Protein AF-A0A942C0X3-F1 (afdb_monomer)

pLDDT: mean 91.34, std 12.41, range [47.94, 98.62]

Solvent-accessible surface area (backbone atoms only — not comparable to full-atom values): 15913 Å² total; per-residue (Å²): 145,88,84,84,69,72,68,61,58,56,53,59,61,59,63,64,66,72,75,70,76,66,80,73,79,75,84,56,65,71,30,54,51,39,39,49,55,58,37,56,48,40,55,76,47,61,66,60,79,81,50,46,71,69,53,50,46,62,73,72,46,88,85,50,56,69,50,78,42,52,54,44,96,59,28,34,38,38,36,43,34,37,82,51,51,65,34,36,41,37,39,38,34,35,30,44,79,81,38,67,21,30,41,40,41,35,40,39,33,44,79,80,55,24,82,80,45,45,70,61,50,54,52,38,34,53,77,22,63,45,74,80,63,50,75,55,95,34,35,45,36,32,74,50,77,37,66,70,46,48,52,53,49,53,50,53,42,22,74,74,51,37,72,72,71,94,75,89,75,54,78,95,48,39,69,37,51,49,51,26,31,31,69,87,48,86,34,48,46,35,59,47,24,34,45,90,88,42,44,67,34,67,46,48,56,25,51,48,53,40,56,77,69,66,38,59,71,57,40,54,31,22,48,34,35,60,7,54,38,23,21,51,54,28,43,49,55,52,53,54,41,41,76,74,70,44,85,72,56,68,70,56,54,51,37,47,53,52,55,47,68,44,95,25,58,38,47,31,32,60,39,74,49,73,46,78,41,47,43,38,57,51,70,74,50,52,93,72,69

Structure (mmCIF, N/CA/C/O backbone):
data_AF-A0A942C0X3-F1
#
_entry.id   AF-A0A942C0X3-F1
#
loop_
_atom_site.group_PDB
_atom_site.id
_atom_site.type_symbol
_atom_site.label_atom_id
_atom_site.label_alt_id
_atom_site.label_comp_id
_atom_site.label_asym_id
_atom_site.label_entity_id
_atom_site.label_seq_id
_atom_site.pdbx_PDB_ins_code
_atom_site.Cartn_x
_atom_site.Cartn_y
_atom_site.Cartn_z
_atom_site.occupancy
_atom_site.B_iso_or_equiv
_atom_site.auth_seq_id
_atom_site.auth_comp_id
_atom_site.auth_asym_id
_atom_site.auth_atom_id
_atom_site.pdbx_PDB_model_num
ATOM 1 N N . MET A 1 1 ? 12.835 65.109 -21.945 1.00 48.81 1 MET A N 1
ATOM 2 C CA . MET A 1 1 ? 13.490 64.318 -20.876 1.00 48.81 1 MET A CA 1
ATOM 3 C C . MET A 1 1 ? 12.581 63.148 -20.451 1.00 48.81 1 MET A C 1
ATOM 5 O O . MET A 1 1 ? 11.976 63.204 -19.395 1.00 48.81 1 MET A O 1
ATOM 9 N N . LYS A 1 2 ? 12.393 62.127 -21.307 1.00 50.41 2 LYS A N 1
ATOM 10 C CA . LYS A 1 2 ? 11.588 60.903 -21.039 1.00 50.41 2 LYS A CA 1
ATOM 11 C C . LYS A 1 2 ? 12.012 59.747 -21.975 1.00 50.41 2 LYS A C 1
ATOM 13 O O . LYS A 1 2 ? 11.193 59.171 -22.674 1.00 50.41 2 LYS A O 1
ATOM 18 N N . LEU A 1 3 ? 13.308 59.446 -22.036 1.00 48.19 3 LEU A N 1
ATOM 19 C CA . LEU A 1 3 ? 13.878 58.352 -22.841 1.00 48.19 3 LEU A CA 1
ATOM 20 C C . LEU A 1 3 ? 15.076 57.776 -22.070 1.00 48.19 3 LEU A C 1
ATOM 22 O O . LEU A 1 3 ? 16.196 58.168 -22.350 1.00 48.19 3 LEU A O 1
ATOM 26 N N . SER A 1 4 ? 14.845 56.951 -21.037 1.00 54.75 4 SER A N 1
ATOM 27 C CA . SER A 1 4 ? 15.949 56.245 -20.336 1.00 54.75 4 SER A CA 1
ATOM 28 C C . SER A 1 4 ? 15.562 55.021 -19.483 1.00 54.75 4 SER A C 1
ATOM 30 O O . SER A 1 4 ? 16.430 54.466 -18.823 1.00 54.75 4 SER A O 1
ATOM 32 N N . VAL A 1 5 ? 14.304 54.555 -19.473 1.00 53.94 5 VAL A N 1
ATOM 33 C CA . VAL A 1 5 ? 13.897 53.414 -18.610 1.00 53.94 5 VAL A CA 1
ATOM 34 C C . VAL A 1 5 ? 13.634 52.120 -19.398 1.00 53.94 5 VAL A C 1
ATOM 36 O O . VAL A 1 5 ? 13.904 51.033 -18.900 1.00 53.94 5 VAL A O 1
ATOM 39 N N . TYR A 1 6 ? 13.211 52.203 -20.665 1.00 51.84 6 TYR A N 1
ATOM 40 C CA . TYR A 1 6 ? 12.874 51.014 -21.467 1.00 51.84 6 TYR A CA 1
ATOM 41 C C . TYR A 1 6 ? 14.087 50.233 -22.005 1.00 51.84 6 TYR A C 1
ATOM 43 O O . TYR A 1 6 ? 13.978 49.036 -22.252 1.00 51.84 6 TYR A O 1
ATOM 51 N N . ALA A 1 7 ? 15.259 50.863 -22.136 1.00 53.47 7 ALA A N 1
ATOM 52 C CA . ALA A 1 7 ? 16.454 50.193 -22.661 1.00 53.47 7 ALA A CA 1
ATOM 53 C C . ALA A 1 7 ? 17.116 49.239 -21.645 1.00 53.47 7 ALA A C 1
ATOM 55 O O . ALA A 1 7 ? 17.723 48.249 -22.039 1.00 53.47 7 ALA A O 1
ATOM 56 N N . ILE A 1 8 ? 16.960 49.488 -20.338 1.00 53.72 8 ILE A N 1
ATOM 57 C CA . ILE A 1 8 ? 17.581 48.665 -19.284 1.00 53.72 8 ILE A CA 1
ATOM 58 C C . ILE A 1 8 ? 16.805 47.351 -19.072 1.00 53.72 8 ILE A C 1
ATOM 60 O O . ILE A 1 8 ? 17.413 46.311 -18.823 1.00 53.72 8 ILE A O 1
ATOM 64 N N . PHE A 1 9 ? 15.481 47.351 -19.268 1.00 52.41 9 PHE A N 1
ATOM 65 C CA . PHE A 1 9 ? 14.670 46.127 -19.188 1.00 52.41 9 PHE A CA 1
ATOM 66 C C . PHE A 1 9 ? 14.889 45.169 -20.371 1.00 52.41 9 PHE A C 1
ATOM 68 O O . PHE A 1 9 ? 14.847 43.956 -20.181 1.00 52.41 9 PHE A O 1
ATOM 75 N N . ALA A 1 10 ? 15.182 45.682 -21.571 1.00 52.88 10 ALA A N 1
ATOM 76 C CA . ALA A 1 10 ? 15.436 44.842 -22.745 1.00 52.88 10 ALA A CA 1
ATOM 77 C C . ALA A 1 10 ? 16.772 44.076 -22.653 1.00 52.88 10 ALA A C 1
ATOM 79 O O . ALA A 1 10 ? 16.857 42.930 -23.091 1.00 52.88 10 ALA A O 1
ATOM 80 N N . VAL A 1 11 ? 17.798 44.668 -22.030 1.00 53.44 11 VAL A N 1
ATOM 81 C CA . VAL A 1 11 ? 19.116 44.025 -21.867 1.00 53.44 11 VAL A CA 1
ATOM 82 C C . VAL A 1 11 ? 19.088 42.938 -20.783 1.00 53.44 11 VAL A C 1
ATOM 84 O O . VAL A 1 11 ? 19.703 41.889 -20.959 1.00 53.44 11 VAL A O 1
ATOM 87 N N . LEU A 1 12 ? 18.308 43.107 -19.708 1.00 50.59 12 LEU A N 1
ATOM 88 C CA . LEU A 1 12 ? 18.152 42.064 -18.679 1.00 50.59 12 LEU A CA 1
ATOM 89 C C . LEU A 1 12 ? 17.357 40.838 -19.170 1.00 50.59 12 LEU A C 1
ATOM 91 O O . LEU A 1 12 ? 17.593 39.729 -18.688 1.00 50.59 12 LEU A O 1
ATOM 95 N N . PHE A 1 13 ? 16.477 41.006 -20.163 1.00 50.88 13 PHE A N 1
ATOM 96 C CA . PHE A 1 13 ? 15.750 39.893 -20.791 1.00 50.88 13 PHE A CA 1
ATOM 97 C C . PHE A 1 13 ? 16.609 39.084 -21.778 1.00 50.88 13 PHE A C 1
ATOM 99 O O . PHE A 1 13 ? 16.352 37.904 -22.001 1.00 50.88 13 PHE A O 1
ATOM 106 N N . TRP A 1 14 ? 17.645 39.693 -22.359 1.00 47.94 14 TRP A N 1
ATOM 107 C CA . TRP A 1 14 ? 18.532 39.011 -23.308 1.00 47.94 14 TRP A CA 1
ATOM 108 C C . TRP A 1 14 ? 19.686 38.260 -22.636 1.00 47.94 14 TRP A C 1
ATOM 110 O O . TRP A 1 14 ? 20.101 37.219 -23.132 1.00 47.94 14 TRP A O 1
ATOM 120 N N . VAL A 1 15 ? 20.169 38.716 -21.477 1.00 50.38 15 VAL A N 1
ATOM 121 C CA . VAL A 1 15 ? 21.258 38.023 -20.758 1.00 50.38 15 VAL A CA 1
ATOM 122 C C . VAL A 1 15 ? 20.757 36.798 -19.972 1.00 50.38 15 VAL A C 1
ATOM 124 O O . VAL A 1 15 ? 21.533 35.900 -19.663 1.00 50.38 15 VAL A O 1
ATOM 127 N N . SER A 1 16 ? 19.454 36.697 -19.697 1.00 51.78 16 SER A N 1
ATOM 128 C CA . SER A 1 16 ? 18.871 35.585 -18.928 1.00 51.78 16 SER A CA 1
ATOM 129 C C . SER A 1 16 ? 18.538 34.333 -19.756 1.00 51.78 16 SER A C 1
ATOM 131 O O . SER A 1 16 ? 18.322 33.273 -19.174 1.00 51.78 16 SER A O 1
ATOM 133 N N . THR A 1 17 ? 18.555 34.399 -21.093 1.00 52.88 17 THR A N 1
ATOM 134 C CA . THR A 1 17 ? 18.304 33.225 -21.961 1.00 52.88 17 THR A CA 1
ATOM 135 C C . THR A 1 17 ? 19.572 32.451 -22.336 1.00 52.88 17 THR A C 1
ATOM 137 O O . THR A 1 17 ? 19.483 31.286 -22.711 1.00 52.88 17 THR A O 1
ATOM 140 N N . ALA A 1 18 ? 20.760 33.042 -22.169 1.00 51.94 18 ALA A N 1
ATOM 141 C CA . ALA A 1 18 ? 22.033 32.399 -22.507 1.00 51.94 18 ALA A CA 1
ATOM 142 C C . ALA A 1 18 ? 22.614 31.505 -21.388 1.00 51.94 18 ALA A C 1
ATOM 144 O O . ALA A 1 18 ? 23.624 30.843 -21.603 1.00 51.94 18 ALA A O 1
ATOM 145 N N . ALA A 1 19 ? 21.997 31.468 -20.200 1.00 50.69 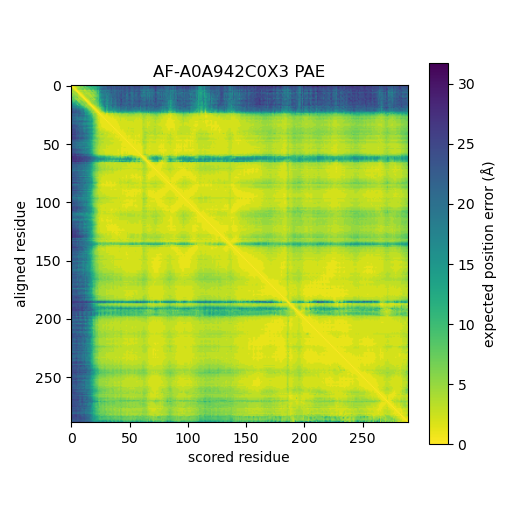19 ALA A N 1
ATOM 146 C CA . ALA A 1 19 ? 22.523 30.751 -19.030 1.00 50.69 19 ALA A CA 1
ATOM 147 C C . ALA A 1 19 ? 21.943 29.335 -18.815 1.00 50.69 19 ALA A C 1
ATOM 149 O O . ALA A 1 19 ? 22.355 28.658 -17.878 1.00 50.69 19 ALA A O 1
ATOM 150 N N . PHE A 1 20 ? 21.015 28.873 -19.664 1.00 53.25 20 PHE A N 1
ATOM 151 C CA . PHE A 1 20 ? 20.378 27.550 -19.525 1.00 53.25 20 PHE A CA 1
ATOM 152 C C . PHE A 1 20 ? 20.735 26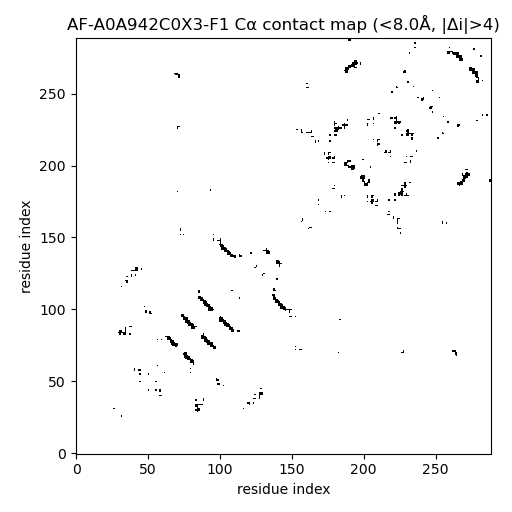.544 -20.624 1.00 53.25 20 PHE A C 1
ATOM 154 O O . PHE A 1 20 ? 20.200 25.441 -20.632 1.00 53.25 20 PHE A O 1
ATOM 161 N N . ALA A 1 21 ? 21.691 26.862 -21.499 1.00 55.59 21 ALA A N 1
ATOM 162 C CA . ALA A 1 21 ? 22.372 25.845 -22.296 1.00 55.59 21 ALA A CA 1
ATOM 163 C C . ALA A 1 21 ? 23.452 25.172 -21.431 1.00 55.59 21 ALA A C 1
ATOM 165 O O . ALA A 1 21 ? 24.646 25.289 -21.692 1.00 55.59 21 ALA A O 1
ATOM 166 N N . GLN A 1 22 ? 23.042 24.530 -20.333 1.00 60.72 22 GLN A N 1
ATOM 167 C CA . GLN A 1 22 ? 23.881 23.488 -19.757 1.00 60.72 22 GLN A CA 1
ATOM 168 C C . GLN A 1 22 ? 23.864 22.361 -20.783 1.00 60.72 22 GLN A C 1
ATOM 170 O O . GLN A 1 22 ? 22.800 21.808 -21.050 1.00 60.72 22 GLN A O 1
ATOM 175 N N . ASP A 1 23 ? 25.008 22.094 -21.414 1.00 68.19 23 ASP A N 1
ATOM 176 C CA . ASP A 1 23 ? 25.164 20.957 -22.317 1.00 68.19 23 ASP A CA 1
ATOM 177 C C . ASP A 1 23 ? 24.686 19.700 -21.583 1.00 68.19 23 ASP A C 1
ATOM 179 O O . ASP A 1 23 ? 25.331 19.232 -20.641 1.00 68.19 23 ASP A O 1
ATOM 183 N N . GLU A 1 24 ? 23.513 19.191 -21.965 1.00 79.00 24 GLU A N 1
ATOM 184 C CA . GLU A 1 24 ? 22.967 17.987 -21.356 1.00 79.00 24 GLU A CA 1
ATOM 185 C C . GLU A 1 24 ? 23.958 16.847 -21.580 1.00 79.00 24 GLU A C 1
ATOM 187 O O . GLU A 1 24 ? 24.268 16.498 -22.724 1.00 79.00 24 GLU A O 1
ATOM 192 N N . GLU A 1 25 ? 24.447 16.243 -20.490 1.00 86.94 25 GLU A N 1
ATOM 193 C CA . GLU A 1 25 ? 25.379 15.120 -20.581 1.00 86.94 25 GLU A CA 1
ATOM 194 C C . GLU A 1 25 ? 24.762 14.046 -21.502 1.00 86.94 25 GLU A C 1
ATOM 196 O O . GLU A 1 25 ? 23.589 13.663 -21.326 1.00 86.94 25 GLU A O 1
ATOM 201 N N . PRO A 1 26 ? 25.491 13.578 -22.533 1.00 92.94 26 PRO A N 1
ATOM 202 C CA . PRO A 1 26 ? 24.971 12.574 -23.448 1.00 92.94 26 PRO A CA 1
ATOM 203 C C . PRO A 1 26 ? 24.625 11.294 -22.682 1.00 92.94 26 PRO A C 1
ATOM 205 O O . PRO A 1 26 ? 25.328 10.900 -21.750 1.00 92.94 26 PRO A O 1
ATOM 208 N N . LEU A 1 27 ? 23.542 10.622 -23.088 1.00 94.81 27 LEU A N 1
ATOM 209 C CA . LEU A 1 27 ? 23.156 9.352 -22.475 1.00 94.81 27 LEU A CA 1
ATOM 210 C C . LEU A 1 27 ? 24.291 8.325 -22.602 1.00 94.81 27 LEU A C 1
ATOM 212 O O . LEU A 1 27 ? 24.813 8.063 -23.690 1.00 94.81 27 LEU A O 1
ATOM 216 N N . LYS A 1 28 ? 24.633 7.696 -21.481 1.00 97.19 28 LYS A N 1
ATOM 217 C CA . LYS A 1 28 ? 25.610 6.615 -21.390 1.00 97.19 28 LYS A CA 1
ATOM 218 C C . LYS A 1 28 ? 24.988 5.362 -21.986 1.00 97.19 28 LYS A C 1
ATOM 220 O O . LYS A 1 28 ? 24.017 4.821 -21.459 1.00 97.19 28 LYS A O 1
ATOM 225 N N . ARG A 1 29 ? 25.564 4.887 -23.092 1.00 96.75 29 ARG A N 1
ATOM 226 C CA . ARG A 1 29 ? 25.062 3.715 -23.829 1.00 96.75 29 ARG A CA 1
ATOM 227 C C . ARG A 1 29 ? 24.960 2.472 -22.947 1.00 96.75 29 ARG A C 1
ATOM 229 O O . ARG A 1 29 ? 23.951 1.778 -23.005 1.00 96.75 29 ARG A O 1
ATOM 236 N N . ASP A 1 30 ? 25.955 2.239 -22.096 1.00 97.75 30 ASP A N 1
ATOM 237 C CA . ASP A 1 30 ? 25.977 1.070 -21.212 1.00 97.75 30 ASP A CA 1
ATOM 238 C C . ASP A 1 30 ? 24.855 1.107 -20.166 1.00 97.75 30 ASP A C 1
ATOM 240 O O . ASP A 1 30 ? 24.334 0.061 -19.790 1.00 97.75 30 ASP A O 1
ATOM 244 N N . TRP A 1 31 ? 24.442 2.298 -19.723 1.00 97.56 31 TRP A N 1
ATOM 245 C CA . TRP A 1 31 ? 23.333 2.459 -18.778 1.00 97.56 31 TRP A CA 1
ATOM 246 C C . TRP A 1 31 ? 21.997 2.156 -19.449 1.00 97.56 31 TRP A C 1
ATOM 248 O O . TRP A 1 31 ? 21.223 1.356 -18.931 1.00 97.56 31 TRP A O 1
ATOM 258 N N . LEU A 1 32 ? 21.776 2.691 -20.653 1.00 97.19 32 LEU A N 1
ATOM 259 C CA . LEU A 1 32 ? 20.583 2.370 -21.437 1.00 97.19 32 LEU A CA 1
ATOM 260 C C . LEU A 1 32 ? 20.501 0.867 -21.754 1.00 97.19 32 LEU A C 1
ATOM 262 O O . LEU A 1 32 ? 19.428 0.272 -21.682 1.00 97.19 32 LEU A O 1
ATOM 266 N N . ALA A 1 33 ? 21.634 0.231 -22.061 1.00 97.19 33 ALA A N 1
ATOM 267 C CA . ALA A 1 33 ? 21.688 -1.211 -22.278 1.00 97.19 33 ALA A CA 1
ATOM 268 C C . ALA A 1 33 ? 21.290 -2.004 -21.020 1.00 97.19 33 ALA A C 1
ATOM 270 O O . ALA A 1 33 ? 20.633 -3.038 -21.137 1.00 97.19 33 ALA A O 1
ATOM 271 N N . GLN A 1 34 ? 21.644 -1.527 -19.820 1.00 96.75 34 GLN A N 1
ATOM 272 C CA . GLN A 1 34 ? 21.192 -2.130 -18.561 1.00 96.75 34 GLN A CA 1
ATOM 273 C C . GLN A 1 34 ? 19.683 -1.967 -18.356 1.00 96.75 34 GLN A C 1
ATOM 275 O O . GLN A 1 34 ? 19.030 -2.940 -17.981 1.00 96.75 34 GLN A O 1
ATOM 280 N N . ASP A 1 35 ? 19.125 -0.786 -18.642 1.00 96.94 35 ASP A N 1
ATOM 281 C CA . ASP A 1 35 ? 17.680 -0.541 -18.536 1.00 96.94 35 ASP A CA 1
ATOM 282 C C . ASP A 1 35 ? 16.882 -1.465 -19.475 1.00 96.94 35 ASP A C 1
ATOM 284 O O . ASP A 1 35 ? 15.942 -2.133 -19.046 1.00 96.94 35 ASP A O 1
ATOM 288 N N . VAL A 1 36 ? 17.308 -1.589 -20.738 1.00 96.38 36 VAL A N 1
ATOM 289 C CA . VAL A 1 36 ? 16.687 -2.501 -21.718 1.00 96.38 36 VAL A CA 1
ATOM 290 C C . VAL A 1 36 ? 16.847 -3.963 -21.300 1.00 96.38 36 VAL A C 1
ATOM 292 O O . VAL A 1 36 ? 15.902 -4.746 -21.391 1.00 96.38 36 VAL A O 1
ATOM 295 N N . LYS A 1 37 ? 18.025 -4.350 -20.797 1.00 95.81 37 LYS A N 1
ATOM 296 C CA . LYS A 1 37 ? 18.273 -5.713 -20.315 1.00 95.81 37 LYS A CA 1
ATOM 297 C C . LYS A 1 37 ? 17.362 -6.082 -19.143 1.00 95.81 37 LYS A C 1
ATOM 299 O O . LYS A 1 37 ? 16.934 -7.229 -19.061 1.00 95.81 37 LYS A O 1
ATOM 304 N N . ALA A 1 38 ? 17.047 -5.145 -18.251 1.00 94.56 38 ALA A N 1
ATOM 305 C CA . ALA A 1 38 ? 16.134 -5.407 -17.142 1.00 94.56 38 ALA A CA 1
ATOM 306 C C . ALA A 1 38 ? 14.721 -5.776 -17.625 1.00 94.56 38 ALA A C 1
ATOM 308 O O . ALA A 1 38 ? 14.094 -6.661 -17.049 1.00 94.56 38 ALA A O 1
ATOM 309 N N . LEU A 1 39 ? 14.257 -5.183 -18.731 1.00 96.19 39 LEU A N 1
ATOM 310 C CA . LEU A 1 39 ? 12.949 -5.495 -19.320 1.00 96.19 39 LEU A CA 1
ATOM 311 C C . LEU A 1 39 ? 12.870 -6.907 -19.917 1.00 96.19 39 LEU A C 1
ATOM 313 O O . LEU A 1 39 ? 11.774 -7.445 -20.041 1.00 96.19 39 LEU A O 1
ATOM 317 N N . GLN A 1 40 ? 13.999 -7.574 -20.174 1.00 95.06 40 GLN A N 1
ATOM 318 C CA . GLN A 1 40 ? 14.011 -8.994 -20.561 1.00 95.06 40 GLN A CA 1
ATOM 319 C C . GLN A 1 40 ? 13.456 -9.914 -19.462 1.00 95.06 40 GLN A C 1
ATOM 321 O O . GLN A 1 40 ? 13.087 -11.058 -19.734 1.00 95.06 40 GLN A O 1
ATOM 326 N N . LEU A 1 41 ? 13.370 -9.432 -18.215 1.00 94.38 41 LEU A N 1
ATOM 327 C CA . LEU A 1 41 ? 12.716 -10.161 -17.133 1.00 94.38 41 LEU A CA 1
ATOM 328 C C . LEU A 1 41 ? 11.203 -10.301 -17.353 1.00 94.38 41 LEU A C 1
ATOM 330 O O . LEU A 1 41 ? 10.640 -11.287 -16.884 1.00 94.38 41 LEU A O 1
ATOM 334 N N . LEU A 1 42 ? 10.553 -9.387 -18.090 1.00 93.94 42 LEU A N 1
ATOM 335 C CA . LEU A 1 42 ? 9.103 -9.412 -18.336 1.00 93.94 42 LEU A CA 1
ATOM 336 C C . LEU A 1 42 ? 8.637 -10.755 -18.903 1.00 93.94 42 LEU A C 1
ATOM 338 O O . LEU A 1 42 ? 7.727 -11.371 -18.351 1.00 93.94 42 LEU A O 1
ATOM 342 N N . ALA A 1 43 ? 9.330 -11.260 -19.925 1.00 93.88 43 ALA A N 1
ATOM 343 C CA . ALA A 1 43 ? 9.010 -12.528 -20.576 1.00 93.88 43 ALA A CA 1
ATOM 344 C C . ALA A 1 43 ? 9.037 -13.732 -19.617 1.00 93.88 43 ALA A C 1
ATOM 346 O O . ALA A 1 43 ? 8.386 -14.741 -19.868 1.00 93.88 43 ALA A O 1
ATOM 347 N N . ARG A 1 44 ? 9.803 -13.641 -18.523 1.00 96.12 44 ARG A N 1
ATOM 348 C CA . ARG A 1 44 ? 9.926 -14.701 -17.510 1.00 96.12 44 ARG A CA 1
ATOM 349 C C . ARG A 1 44 ? 8.943 -14.539 -16.357 1.00 96.12 44 ARG A C 1
ATOM 351 O O . ARG A 1 44 ? 8.730 -15.503 -15.635 1.00 96.12 44 ARG A O 1
ATOM 358 N N . LEU A 1 45 ? 8.425 -13.330 -16.155 1.00 96.25 45 LEU A N 1
ATOM 359 C CA . LEU A 1 45 ? 7.503 -12.993 -15.072 1.00 96.25 45 LEU A CA 1
ATOM 360 C C . LEU A 1 45 ? 6.042 -13.188 -15.471 1.00 96.25 45 LEU A C 1
ATOM 362 O O . LEU A 1 45 ? 5.196 -13.278 -14.591 1.00 96.25 45 LEU A O 1
ATOM 366 N N . GLN A 1 46 ? 5.731 -13.185 -16.768 1.00 95.44 46 GLN A N 1
ATOM 367 C CA . GLN A 1 46 ? 4.358 -13.232 -17.257 1.00 95.44 46 GLN A CA 1
ATOM 368 C C . GLN A 1 46 ? 3.882 -14.672 -17.534 1.00 95.44 46 GLN A C 1
ATOM 370 O O . GLN A 1 46 ? 4.610 -15.438 -18.168 1.00 95.44 46 GLN A O 1
ATOM 375 N N . PRO A 1 47 ? 2.635 -15.025 -17.156 1.00 96.06 47 PRO A N 1
ATOM 376 C CA . PRO A 1 47 ? 1.711 -14.237 -16.333 1.00 96.06 47 PRO A CA 1
ATOM 377 C C . PRO A 1 47 ? 2.103 -14.260 -14.842 1.00 96.06 47 PRO A C 1
ATOM 379 O O . PRO A 1 47 ? 2.314 -15.329 -14.270 1.00 96.06 47 PRO A O 1
ATOM 382 N N . VAL A 1 48 ? 2.143 -13.088 -14.192 1.00 97.25 48 VAL A N 1
ATOM 383 C CA . VAL A 1 48 ? 2.639 -12.930 -12.804 1.00 97.25 48 VAL A CA 1
ATOM 384 C C . VAL A 1 48 ? 1.883 -13.823 -11.820 1.00 97.25 48 VAL A C 1
ATOM 386 O O . VAL A 1 48 ? 2.487 -14.426 -10.934 1.00 97.25 48 VAL A O 1
ATOM 389 N N . GLU A 1 49 ? 0.569 -13.965 -11.991 1.00 96.69 49 GLU A N 1
ATOM 390 C CA . GLU A 1 49 ? -0.289 -14.763 -11.112 1.00 96.69 49 GLU A CA 1
ATOM 391 C C . GLU A 1 49 ? -0.052 -16.277 -11.155 1.00 96.69 49 GLU A C 1
ATOM 393 O O . GLU A 1 49 ? -0.580 -16.992 -10.303 1.00 96.69 49 GLU A O 1
ATOM 398 N N . ALA A 1 50 ? 0.711 -16.775 -12.131 1.00 97.38 50 ALA A N 1
ATOM 399 C CA . ALA A 1 50 ? 1.055 -18.190 -12.219 1.00 97.38 50 ALA A CA 1
ATOM 400 C C . ALA A 1 50 ? 2.251 -18.575 -11.333 1.00 97.38 50 ALA A C 1
ATOM 402 O O . ALA A 1 50 ? 2.542 -19.762 -11.192 1.00 97.38 50 ALA A O 1
ATOM 403 N N . HIS A 1 51 ? 2.935 -17.596 -10.736 1.00 97.69 51 HIS A N 1
ATOM 404 C CA . HIS A 1 51 ? 4.139 -17.811 -9.945 1.00 97.69 51 HIS A CA 1
ATOM 405 C C . HIS A 1 51 ? 3.878 -17.730 -8.439 1.00 97.69 51 HIS A C 1
ATOM 407 O O . HIS A 1 51 ? 3.049 -16.948 -7.964 1.00 97.69 51 HIS A O 1
ATOM 413 N N . THR A 1 52 ? 4.643 -18.506 -7.668 1.00 96.81 52 THR A N 1
ATOM 414 C CA . THR A 1 52 ? 4.767 -18.280 -6.223 1.00 96.81 52 THR A CA 1
ATOM 415 C C . THR A 1 52 ? 5.674 -17.083 -5.938 1.00 96.81 52 THR A C 1
ATOM 417 O O . THR A 1 52 ? 6.421 -16.622 -6.805 1.00 96.81 52 THR A O 1
ATOM 420 N N . LEU A 1 53 ? 5.651 -16.571 -4.704 1.00 96.12 53 LEU A N 1
ATOM 421 C CA . LEU A 1 53 ? 6.570 -15.502 -4.308 1.00 96.12 53 LEU A CA 1
ATOM 422 C C . LEU A 1 53 ? 8.035 -15.951 -4.424 1.00 96.12 53 LEU A C 1
ATOM 424 O O . LEU A 1 53 ? 8.897 -15.177 -4.834 1.00 96.12 53 LEU A O 1
ATOM 428 N N . GLU A 1 54 ? 8.315 -17.199 -4.066 1.00 95.75 54 GLU A N 1
ATOM 429 C CA . GLU A 1 54 ? 9.636 -17.810 -4.138 1.00 95.75 54 GLU A CA 1
ATOM 430 C C . GLU A 1 54 ? 10.123 -17.914 -5.588 1.00 95.75 54 GLU A C 1
ATOM 432 O O . GLU A 1 54 ? 11.272 -17.562 -5.868 1.00 95.75 54 GLU A O 1
ATOM 437 N N . ASP A 1 55 ? 9.243 -18.308 -6.515 1.00 96.50 55 ASP A N 1
ATOM 438 C CA . ASP A 1 55 ? 9.543 -18.326 -7.951 1.00 96.50 55 ASP A CA 1
ATOM 439 C C . ASP A 1 55 ? 9.853 -16.917 -8.461 1.00 96.50 55 ASP A C 1
ATOM 441 O O . ASP A 1 55 ? 10.864 -16.712 -9.134 1.00 96.50 55 ASP A O 1
ATOM 445 N N . LEU A 1 56 ? 9.028 -15.928 -8.094 1.00 96.62 56 LEU A N 1
ATOM 446 C CA . LEU A 1 56 ? 9.230 -14.533 -8.487 1.00 96.62 56 LEU A CA 1
ATOM 447 C C . LEU A 1 56 ? 10.567 -14.002 -7.967 1.00 96.62 56 LEU A C 1
ATOM 449 O O . LEU A 1 56 ? 11.336 -13.444 -8.746 1.00 96.62 56 LEU A O 1
ATOM 453 N N . LYS A 1 57 ? 10.906 -14.238 -6.694 1.00 95.50 57 LYS A N 1
ATOM 454 C CA . LYS A 1 57 ? 12.216 -13.873 -6.126 1.00 95.50 57 LYS A CA 1
ATOM 455 C C . LYS A 1 57 ? 13.367 -14.580 -6.845 1.00 95.50 57 LYS A C 1
ATOM 457 O O . LYS A 1 57 ? 14.405 -13.969 -7.090 1.00 95.50 57 LYS A O 1
ATOM 462 N N . CYS A 1 58 ? 13.194 -15.850 -7.213 1.00 95.31 58 CYS A N 1
ATOM 463 C CA . CYS A 1 58 ? 14.195 -16.602 -7.968 1.00 95.31 58 CYS A CA 1
ATOM 464 C C . CYS A 1 58 ? 14.423 -16.009 -9.368 1.00 95.31 58 CYS A C 1
ATOM 466 O O . CYS A 1 58 ? 15.571 -15.846 -9.788 1.00 95.31 58 CYS A O 1
ATOM 468 N N . ILE A 1 59 ? 13.345 -15.639 -10.070 1.00 94.94 59 ILE A N 1
ATOM 469 C CA . ILE A 1 59 ? 13.403 -14.971 -11.377 1.00 94.94 59 ILE A CA 1
ATOM 470 C C . ILE A 1 59 ? 14.077 -13.598 -11.252 1.00 94.94 59 ILE A C 1
ATOM 472 O O . ILE A 1 59 ? 14.920 -13.272 -12.092 1.00 94.94 59 ILE A O 1
ATOM 476 N N . TRP A 1 60 ? 13.739 -12.841 -10.201 1.00 93.75 60 TRP A N 1
ATOM 477 C CA . TRP A 1 60 ? 14.238 -11.486 -9.934 1.00 93.75 60 TRP A CA 1
ATOM 478 C C . TRP A 1 60 ? 15.732 -11.461 -9.555 1.00 93.75 60 TRP A C 1
ATOM 480 O O . TRP A 1 60 ? 16.462 -10.558 -9.954 1.00 93.75 60 TRP A O 1
ATOM 490 N N . GLY A 1 61 ? 16.226 -12.477 -8.838 1.00 92.19 61 GLY A N 1
ATOM 491 C CA . GLY A 1 61 ? 17.647 -12.652 -8.510 1.00 92.19 61 GLY A CA 1
ATOM 492 C C . GLY A 1 61 ? 18.048 -12.176 -7.105 1.00 92.19 61 GLY A C 1
ATOM 493 O O . GLY A 1 61 ? 17.211 -11.903 -6.257 1.00 92.19 61 GLY A O 1
ATOM 494 N N . LYS A 1 62 ? 19.362 -12.134 -6.819 1.00 78.12 62 LYS A N 1
ATOM 495 C CA . LYS A 1 62 ? 19.906 -11.880 -5.461 1.00 78.12 62 LYS A CA 1
ATOM 496 C C . LYS A 1 62 ? 20.215 -10.409 -5.136 1.00 78.12 62 LYS A C 1
ATOM 498 O O . LYS A 1 62 ? 20.367 -10.078 -3.967 1.00 78.12 62 LYS A O 1
ATOM 503 N N . ASN A 1 63 ? 20.324 -9.532 -6.137 1.00 67.19 63 ASN A N 1
ATOM 504 C CA . ASN A 1 63 ? 20.733 -8.125 -5.964 1.00 67.19 63 ASN A CA 1
ATOM 505 C C . ASN A 1 63 ? 19.534 -7.174 -5.843 1.00 67.19 63 ASN A C 1
ATOM 507 O O . ASN A 1 63 ? 19.492 -6.115 -6.465 1.00 67.19 63 ASN A O 1
ATOM 511 N N . THR A 1 64 ? 18.522 -7.583 -5.089 1.00 70.94 64 THR A N 1
ATOM 512 C CA . THR A 1 64 ? 17.186 -7.000 -5.182 1.00 70.94 64 THR A CA 1
ATOM 513 C C . THR A 1 64 ? 16.880 -6.264 -3.892 1.00 70.94 64 THR A C 1
ATOM 515 O O . THR A 1 64 ? 16.891 -6.870 -2.819 1.00 70.94 64 THR A O 1
ATOM 518 N N . GLY A 1 65 ? 16.600 -4.965 -3.985 1.00 73.25 65 GLY A N 1
ATOM 519 C CA . GLY A 1 65 ? 15.990 -4.246 -2.873 1.00 73.25 65 GLY A CA 1
ATOM 520 C C . GLY A 1 65 ? 14.599 -4.830 -2.657 1.00 73.25 65 GLY A C 1
ATOM 521 O O . GLY A 1 65 ? 13.780 -4.797 -3.573 1.00 73.25 65 GLY A O 1
ATOM 522 N N . GLY A 1 66 ? 14.370 -5.433 -1.494 1.00 82.00 66 GLY A N 1
ATOM 523 C CA . GLY A 1 66 ? 13.114 -6.088 -1.151 1.00 82.00 66 GLY A CA 1
ATOM 524 C C . GLY A 1 66 ? 12.512 -5.469 0.099 1.00 82.00 66 GLY A C 1
ATOM 525 O O . GLY A 1 66 ? 13.170 -5.430 1.137 1.00 82.00 66 GLY A O 1
ATOM 526 N N . GLU A 1 67 ? 11.267 -5.011 0.015 1.00 90.25 67 GLU A N 1
ATOM 527 C CA . GLU A 1 67 ? 10.468 -4.693 1.197 1.00 90.25 67 GLU A CA 1
ATOM 528 C C . GLU A 1 67 ? 9.366 -5.734 1.340 1.00 90.25 67 GLU A C 1
ATOM 530 O O . GLU A 1 67 ? 8.479 -5.832 0.496 1.00 90.25 67 GLU A O 1
ATOM 535 N N . GLU A 1 68 ? 9.417 -6.506 2.421 1.00 93.12 68 GLU A N 1
ATOM 536 C CA . GLU A 1 68 ? 8.378 -7.469 2.776 1.00 93.12 68 GLU A CA 1
ATOM 537 C C . GLU A 1 68 ? 7.679 -6.989 4.043 1.00 93.12 68 GLU A C 1
ATOM 539 O O . GLU A 1 68 ? 8.322 -6.645 5.042 1.00 93.12 68 GLU A O 1
ATOM 544 N N . ARG A 1 69 ? 6.348 -6.932 3.997 1.00 91.81 69 ARG A N 1
ATOM 545 C CA . ARG A 1 69 ? 5.536 -6.500 5.128 1.00 91.81 69 ARG A CA 1
ATOM 546 C C . ARG A 1 69 ? 4.359 -7.429 5.353 1.00 91.81 69 ARG A C 1
ATOM 548 O O . ARG A 1 69 ? 3.484 -7.569 4.504 1.00 91.81 69 ARG A O 1
ATOM 555 N N . GLU A 1 70 ? 4.279 -7.936 6.573 1.00 93.31 70 GLU A N 1
ATOM 556 C CA . GLU A 1 70 ? 3.112 -8.642 7.088 1.00 93.31 70 GLU A CA 1
ATOM 557 C C . GLU A 1 70 ? 1.953 -7.667 7.330 1.00 93.31 70 GLU A C 1
ATOM 559 O O . GLU A 1 70 ? 2.045 -6.753 8.153 1.00 93.31 70 GLU A O 1
ATOM 564 N N . LEU A 1 71 ? 0.832 -7.879 6.640 1.00 93.25 71 LEU A N 1
ATOM 565 C CA . LEU A 1 71 ? -0.406 -7.115 6.840 1.00 93.25 71 LEU A CA 1
ATOM 566 C C . LEU A 1 71 ? -1.335 -7.785 7.874 1.00 93.25 71 LEU A C 1
ATOM 568 O O . LEU A 1 71 ? -2.353 -7.219 8.297 1.00 93.25 71 LEU A O 1
ATOM 572 N N . GLY A 1 72 ? -0.961 -8.985 8.320 1.00 94.19 72 GLY A N 1
ATOM 573 C CA . GLY A 1 72 ? -1.726 -9.811 9.242 1.00 94.19 72 GLY A CA 1
ATOM 574 C C . GLY A 1 72 ? -2.777 -10.659 8.543 1.00 94.19 72 GLY A C 1
ATOM 575 O O . GLY A 1 72 ? -3.090 -10.472 7.371 1.00 94.19 72 GLY A O 1
ATOM 576 N N . PHE A 1 73 ? -3.323 -11.613 9.296 1.00 96.50 73 PHE A N 1
ATOM 577 C CA . PHE A 1 73 ? -4.331 -12.562 8.813 1.00 96.50 73 PHE A CA 1
ATOM 578 C C . PHE A 1 73 ? -3.873 -13.412 7.619 1.00 96.50 73 PHE A C 1
ATOM 580 O O . PHE A 1 73 ? -4.709 -13.924 6.900 1.00 96.50 73 PHE A O 1
ATOM 587 N N . GLY A 1 74 ? -2.563 -13.580 7.406 1.00 95.88 74 GLY A N 1
ATOM 588 C CA . GLY A 1 74 ? -2.022 -14.309 6.254 1.00 95.88 74 GLY A CA 1
ATOM 589 C C . GLY A 1 74 ? -1.889 -13.472 4.979 1.00 95.88 74 GLY A C 1
ATOM 590 O O . GLY A 1 74 ? -1.594 -14.035 3.924 1.00 95.88 74 GLY A O 1
ATOM 591 N N . ALA A 1 75 ? -2.108 -12.155 5.063 1.00 97.25 75 ALA A N 1
ATOM 592 C CA . ALA A 1 75 ? -1.781 -11.216 4.000 1.00 97.25 75 ALA A CA 1
ATOM 593 C C . ALA A 1 75 ? -0.386 -10.614 4.193 1.00 97.25 75 ALA A C 1
ATOM 595 O O . ALA A 1 75 ? -0.007 -10.236 5.304 1.00 97.25 75 ALA A O 1
ATOM 596 N N . GLN A 1 76 ? 0.320 -10.438 3.084 1.00 96.00 76 GLN A N 1
ATOM 597 C CA . GLN A 1 76 ? 1.608 -9.765 3.008 1.00 96.00 76 GLN A CA 1
ATOM 598 C C . GLN A 1 76 ? 1.658 -8.853 1.781 1.00 96.00 76 GLN A C 1
ATOM 600 O O . GLN A 1 76 ? 0.995 -9.105 0.772 1.00 96.00 76 GLN A O 1
ATOM 605 N N . ARG A 1 77 ? 2.468 -7.800 1.869 1.00 95.31 77 ARG A N 1
ATOM 606 C CA . ARG A 1 77 ? 2.866 -6.983 0.727 1.00 95.31 77 ARG A CA 1
ATOM 607 C C . ARG A 1 77 ? 4.350 -7.162 0.479 1.00 95.31 77 ARG A C 1
ATOM 609 O O . ARG A 1 77 ? 5.129 -7.129 1.431 1.00 95.31 77 ARG A O 1
ATOM 616 N N . VAL A 1 78 ? 4.726 -7.334 -0.779 1.00 95.56 78 VAL A N 1
ATOM 617 C CA . VAL A 1 78 ? 6.119 -7.520 -1.173 1.00 95.56 78 VAL A CA 1
ATOM 618 C C . VAL A 1 78 ? 6.447 -6.597 -2.325 1.00 95.56 78 VAL A C 1
ATOM 620 O O . VAL A 1 78 ? 5.799 -6.666 -3.361 1.00 95.56 78 VAL A O 1
ATOM 623 N N . ARG A 1 79 ? 7.479 -5.773 -2.162 1.00 95.69 79 ARG A N 1
ATOM 624 C CA . ARG A 1 79 ? 8.025 -4.946 -3.233 1.00 95.69 79 ARG A CA 1
ATOM 625 C C . ARG A 1 79 ? 9.426 -5.412 -3.577 1.00 95.69 79 ARG A C 1
ATOM 627 O O . ARG A 1 79 ? 10.327 -5.311 -2.750 1.00 95.69 79 ARG A O 1
ATOM 634 N N . LEU A 1 80 ? 9.607 -5.882 -4.803 1.00 96.12 80 LEU A N 1
ATOM 635 C CA . LEU A 1 80 ? 10.899 -6.214 -5.389 1.00 96.12 80 LEU A CA 1
ATOM 636 C C . LEU A 1 80 ? 11.330 -5.056 -6.284 1.00 96.12 80 LEU A C 1
ATOM 638 O O . LEU A 1 80 ? 10.554 -4.593 -7.113 1.00 96.12 80 LEU A O 1
ATOM 642 N N . THR A 1 81 ? 12.552 -4.562 -6.111 1.00 95.56 81 THR A N 1
ATOM 643 C CA . THR A 1 81 ? 13.101 -3.464 -6.915 1.00 95.56 81 THR A CA 1
ATOM 644 C C . THR A 1 81 ? 14.501 -3.817 -7.392 1.00 95.56 81 THR A C 1
ATOM 646 O O . THR A 1 81 ? 15.330 -4.317 -6.628 1.00 95.56 81 THR A O 1
ATOM 649 N N . GLN A 1 82 ? 14.769 -3.535 -8.662 1.00 95.31 82 GLN A N 1
ATOM 650 C CA . GLN A 1 82 ? 16.075 -3.654 -9.288 1.00 95.31 82 GLN A CA 1
ATOM 651 C C . GLN A 1 82 ? 16.490 -2.281 -9.843 1.00 95.31 82 GLN A C 1
ATOM 653 O O . GLN A 1 82 ? 15.883 -1.810 -10.809 1.00 95.31 82 GLN A O 1
ATOM 658 N N . PRO A 1 83 ? 17.490 -1.610 -9.241 1.00 95.44 83 PRO A N 1
ATOM 659 C CA . PRO A 1 83 ? 18.080 -0.422 -9.844 1.00 95.44 83 PRO A CA 1
ATOM 660 C C . PRO A 1 83 ? 18.851 -0.797 -11.113 1.00 95.44 83 PRO A C 1
ATOM 662 O O . PRO A 1 83 ? 19.524 -1.827 -1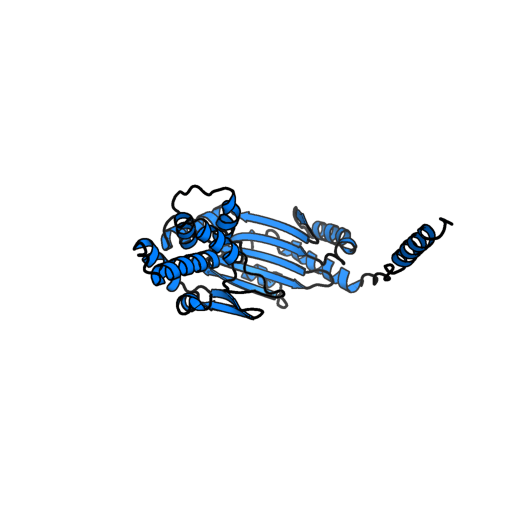1.145 1.00 95.44 83 PRO A O 1
ATOM 665 N N . ASN A 1 84 ? 18.761 0.048 -12.137 1.00 95.06 84 ASN A N 1
ATOM 666 C CA . ASN A 1 84 ? 19.450 -0.120 -13.415 1.00 95.06 84 ASN A CA 1
ATOM 667 C C . ASN A 1 84 ? 20.269 1.145 -13.738 1.00 95.06 84 ASN A C 1
ATOM 669 O O . ASN A 1 84 ? 20.813 1.771 -12.828 1.00 95.06 84 ASN A O 1
ATOM 673 N N . GLY A 1 85 ? 20.395 1.499 -15.019 1.00 96.44 85 GLY A N 1
ATOM 674 C CA . GLY A 1 85 ? 21.178 2.647 -15.465 1.00 96.44 85 GLY A CA 1
ATOM 675 C C . GLY A 1 85 ? 20.483 3.970 -15.148 1.00 96.44 85 GLY A C 1
ATOM 676 O O . GLY A 1 85 ? 20.935 4.730 -14.296 1.00 96.44 85 GLY A O 1
ATOM 677 N N . TYR A 1 86 ? 19.371 4.238 -15.831 1.00 97.25 86 TYR A N 1
ATOM 678 C CA . TYR A 1 86 ? 18.550 5.439 -15.638 1.00 97.25 86 TYR A CA 1
ATOM 679 C C . TYR A 1 86 ? 17.212 5.163 -14.957 1.00 97.25 86 TYR A C 1
ATOM 681 O O . TYR A 1 86 ? 16.474 6.104 -14.649 1.00 97.25 86 TYR A O 1
ATOM 689 N N . THR A 1 87 ? 16.883 3.888 -14.761 1.00 97.31 87 THR A N 1
ATOM 690 C CA . THR A 1 87 ? 15.580 3.451 -14.272 1.00 97.31 87 THR A CA 1
ATOM 691 C C . THR A 1 87 ? 15.677 2.519 -13.072 1.00 97.31 87 THR A C 1
ATOM 693 O O . THR A 1 87 ? 16.728 1.967 -12.746 1.00 97.31 87 THR A O 1
ATOM 696 N N . HIS A 1 88 ? 14.531 2.293 -12.441 1.00 95.81 88 HIS A N 1
ATOM 697 C CA . HIS A 1 88 ? 14.295 1.202 -11.511 1.00 95.81 88 HIS A CA 1
ATOM 698 C C . HIS A 1 88 ? 13.167 0.338 -12.062 1.00 95.81 88 HIS A C 1
ATOM 700 O O . HIS A 1 88 ? 12.079 0.843 -12.337 1.00 95.81 88 HIS A O 1
ATOM 706 N N . PHE A 1 89 ? 13.425 -0.957 -12.214 1.00 96.56 89 PHE A N 1
ATOM 707 C CA . PHE A 1 89 ? 12.402 -1.950 -12.531 1.00 96.56 89 PHE A CA 1
ATOM 708 C C . PHE A 1 89 ? 11.854 -2.525 -11.226 1.00 96.56 89 PHE A C 1
ATOM 710 O O . PHE A 1 89 ? 12.632 -2.823 -10.315 1.00 96.56 89 PHE A O 1
ATOM 717 N N . TYR A 1 90 ? 10.538 -2.654 -11.090 1.00 97.00 90 TYR A N 1
ATOM 718 C CA . TYR A 1 90 ? 9.923 -3.053 -9.829 1.00 97.00 90 TYR A CA 1
ATOM 719 C C . TYR A 1 90 ? 8.678 -3.921 -10.011 1.00 97.00 90 TYR A C 1
ATOM 721 O O . TYR A 1 90 ? 7.991 -3.846 -11.027 1.00 97.00 90 TYR A O 1
ATOM 729 N N . LEU A 1 91 ? 8.395 -4.726 -8.987 1.00 97.44 91 LEU A N 1
ATOM 730 C CA . LEU A 1 91 ? 7.192 -5.535 -8.838 1.00 97.44 91 LEU A CA 1
ATOM 731 C C . LEU A 1 91 ? 6.671 -5.384 -7.406 1.00 97.44 91 LEU A C 1
ATOM 733 O O . LEU A 1 91 ? 7.338 -5.794 -6.457 1.00 97.44 91 LEU A O 1
ATOM 737 N N . ASP A 1 92 ? 5.500 -4.778 -7.247 1.00 97.31 92 ASP A N 1
ATOM 738 C CA . ASP A 1 92 ? 4.773 -4.678 -5.980 1.00 97.31 92 ASP A CA 1
ATOM 739 C C . ASP A 1 92 ? 3.626 -5.688 -5.978 1.00 97.31 92 ASP A C 1
ATOM 741 O O . ASP A 1 92 ? 2.878 -5.790 -6.946 1.00 97.31 92 ASP A O 1
ATOM 745 N N . LEU A 1 93 ? 3.507 -6.463 -4.908 1.00 97.69 93 LEU A N 1
ATOM 746 C CA . LEU A 1 93 ? 2.606 -7.598 -4.786 1.00 97.69 93 LEU A CA 1
ATOM 747 C C . LEU A 1 93 ? 1.794 -7.468 -3.508 1.00 97.69 93 LEU A C 1
ATOM 749 O O . LEU A 1 93 ? 2.354 -7.296 -2.427 1.00 97.69 93 LEU A O 1
ATOM 753 N N . PHE A 1 94 ? 0.488 -7.685 -3.604 1.00 98.00 94 PHE A N 1
ATOM 754 C CA . PHE A 1 94 ? -0.341 -8.063 -2.464 1.00 98.00 94 PHE A CA 1
ATOM 755 C C . PHE A 1 94 ? -0.637 -9.559 -2.553 1.00 98.00 94 PHE A C 1
ATOM 757 O O . PHE A 1 94 ? -1.187 -10.028 -3.551 1.00 98.00 94 PHE A O 1
ATOM 764 N N . ILE A 1 95 ? -0.290 -10.307 -1.508 1.00 98.19 95 ILE A N 1
ATOM 765 C CA . ILE A 1 95 ? -0.432 -11.764 -1.450 1.00 98.19 95 ILE A CA 1
ATOM 766 C C . ILE A 1 95 ? -1.260 -12.131 -0.224 1.00 98.19 95 ILE A C 1
ATOM 768 O O . ILE A 1 95 ? -0.987 -11.654 0.873 1.00 98.19 95 ILE A O 1
ATOM 772 N N . PHE A 1 96 ? -2.229 -13.027 -0.388 1.00 98.31 96 PHE A N 1
ATOM 773 C CA . PHE A 1 96 ? -3.030 -13.577 0.702 1.00 98.31 96 PHE A CA 1
ATOM 774 C C . PHE A 1 96 ? -3.026 -15.103 0.636 1.00 98.31 96 PHE A C 1
ATOM 776 O O . PHE A 1 96 ? -3.416 -15.685 -0.377 1.00 98.31 96 PHE A O 1
ATOM 783 N N . HIS A 1 97 ? -2.539 -15.752 1.699 1.00 97.44 97 HIS A N 1
ATOM 784 C CA . HIS A 1 97 ? -2.361 -17.210 1.769 1.00 97.44 97 HIS A CA 1
ATOM 785 C C . HIS A 1 97 ? -1.680 -17.801 0.519 1.00 97.44 97 HIS A C 1
ATOM 787 O O . HIS A 1 97 ? -2.150 -18.770 -0.072 1.00 97.44 97 HIS A O 1
ATOM 793 N N . GLY A 1 98 ? -0.578 -17.174 0.094 1.00 97.19 98 GLY A N 1
ATOM 794 C CA . GLY A 1 98 ? 0.219 -17.611 -1.057 1.00 97.19 98 GLY A CA 1
ATOM 795 C C . GLY A 1 98 ? -0.377 -17.277 -2.428 1.00 97.19 98 GLY A C 1
ATOM 796 O O . GLY A 1 98 ? 0.234 -17.602 -3.438 1.00 97.19 98 GLY A O 1
ATOM 797 N N . ARG A 1 99 ? -1.538 -16.613 -2.495 1.00 98.25 99 ARG A N 1
ATOM 798 C CA . ARG A 1 99 ? -2.176 -16.212 -3.757 1.00 98.25 99 ARG A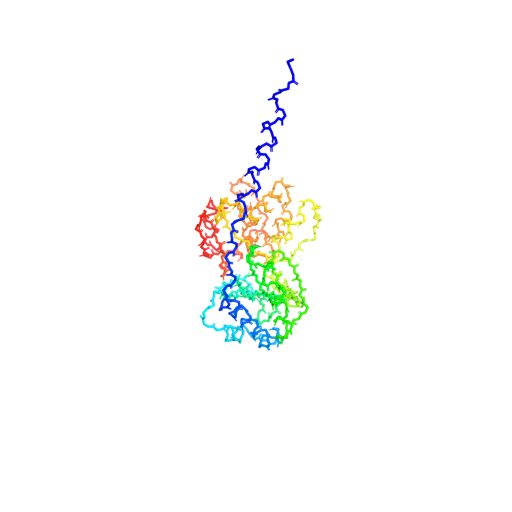 CA 1
ATOM 799 C C . ARG A 1 99 ? -2.023 -14.718 -3.998 1.00 98.25 99 ARG A C 1
ATOM 801 O O . ARG A 1 99 ? -2.302 -13.924 -3.103 1.00 98.25 99 ARG A O 1
ATOM 808 N N . ILE A 1 100 ? -1.638 -14.339 -5.212 1.00 98.44 100 ILE A N 1
ATOM 809 C CA . ILE A 1 100 ? -1.524 -12.934 -5.615 1.00 98.44 100 ILE A CA 1
ATOM 810 C C . ILE A 1 100 ? -2.928 -12.341 -5.759 1.00 98.44 100 ILE A C 1
ATOM 812 O O . ILE A 1 100 ? -3.746 -12.826 -6.538 1.00 98.44 100 ILE A O 1
ATOM 816 N N . GLY A 1 101 ? -3.215 -11.310 -4.967 1.00 98.00 101 GLY A N 1
ATOM 817 C CA . GLY A 1 101 ? -4.458 -10.548 -5.036 1.00 98.00 101 GLY A CA 1
ATOM 818 C C . GLY A 1 101 ? -4.327 -9.253 -5.827 1.00 98.00 101 GLY A C 1
ATOM 819 O O . GLY A 1 101 ? -5.304 -8.819 -6.427 1.00 98.00 101 GLY A O 1
ATOM 820 N N . PHE A 1 102 ? -3.136 -8.665 -5.875 1.00 98.31 102 PHE A N 1
ATOM 821 C CA . PHE A 1 102 ? -2.811 -7.533 -6.740 1.00 98.31 102 PHE A CA 1
ATOM 822 C C . PHE A 1 102 ? -1.335 -7.578 -7.107 1.00 98.31 102 PHE A C 1
ATOM 824 O O . PHE A 1 102 ? -0.518 -8.009 -6.289 1.00 98.31 102 PHE A O 1
ATOM 831 N N . TYR A 1 103 ? -1.012 -7.108 -8.308 1.00 98.06 103 TYR A N 1
ATOM 832 C CA . TYR A 1 103 ? 0.350 -6.734 -8.643 1.00 98.06 103 TYR A CA 1
ATOM 833 C C . TYR A 1 103 ? 0.413 -5.409 -9.400 1.00 98.06 103 TYR A C 1
ATOM 835 O O . TYR A 1 103 ? -0.492 -5.068 -10.164 1.00 98.06 103 TYR A O 1
ATOM 843 N N . GLU A 1 104 ? 1.534 -4.721 -9.221 1.00 97.56 104 GLU A N 1
ATOM 844 C CA . GLU A 1 104 ? 2.000 -3.611 -10.042 1.00 97.56 104 GLU A CA 1
ATOM 845 C C . GLU A 1 104 ? 3.409 -3.937 -10.533 1.00 97.56 104 GLU A C 1
ATOM 847 O O . GLU A 1 104 ? 4.331 -4.090 -9.733 1.00 97.56 104 GLU A O 1
ATOM 852 N N . LEU A 1 105 ? 3.571 -4.056 -11.845 1.00 97.81 105 LEU A N 1
ATOM 853 C CA . LEU A 1 105 ? 4.840 -4.310 -12.512 1.00 97.81 105 LEU A CA 1
ATOM 854 C C . LEU A 1 105 ? 5.194 -3.080 -13.333 1.00 97.81 105 LEU A C 1
ATOM 856 O O . LEU A 1 105 ? 4.402 -2.663 -14.176 1.00 97.81 105 LEU A O 1
ATOM 860 N N . GLY A 1 106 ? 6.369 -2.503 -13.120 1.00 97.19 106 GLY A N 1
ATOM 861 C CA . GLY A 1 106 ? 6.697 -1.268 -13.810 1.00 97.19 106 GLY A CA 1
ATOM 862 C C . GLY A 1 106 ? 8.171 -0.941 -13.881 1.00 97.19 106 GLY A C 1
ATOM 863 O O . GLY A 1 106 ? 9.027 -1.566 -13.253 1.00 97.19 106 GLY A O 1
ATOM 864 N N . VAL A 1 107 ? 8.453 0.082 -14.676 1.00 97.69 107 VAL A N 1
ATOM 865 C CA . VAL A 1 107 ? 9.753 0.737 -14.763 1.00 97.69 107 VAL A CA 1
ATOM 866 C C . VAL A 1 107 ? 9.558 2.227 -14.521 1.00 97.69 107 VAL A C 1
ATOM 868 O O . VAL A 1 107 ? 8.645 2.830 -15.074 1.00 97.69 107 VAL A O 1
ATOM 871 N N . SER A 1 108 ? 10.406 2.822 -13.685 1.00 97.12 108 SER A N 1
ATOM 872 C CA . SER A 1 108 ? 10.369 4.252 -13.363 1.00 97.12 108 SER A CA 1
ATOM 873 C C . SER A 1 108 ? 11.739 4.893 -13.547 1.00 97.12 108 SER A C 1
ATOM 875 O O . SER A 1 108 ? 12.729 4.333 -13.079 1.00 97.12 108 SER A O 1
ATOM 877 N N . GLY A 1 109 ? 11.801 6.066 -14.172 1.00 96.50 109 GLY A N 1
ATOM 878 C CA . GLY A 1 109 ? 13.005 6.889 -14.310 1.00 96.50 109 GLY A CA 1
ATOM 879 C C . GLY A 1 109 ? 12.858 8.261 -13.648 1.00 96.50 109 GLY A C 1
ATOM 880 O O . GLY A 1 109 ? 11.798 8.612 -13.130 1.00 96.50 109 GLY A O 1
ATOM 881 N N . SER A 1 110 ? 13.931 9.054 -13.656 1.00 94.94 110 SER A N 1
ATOM 882 C CA . SER A 1 110 ? 13.859 10.445 -13.201 1.00 94.94 110 SER A CA 1
ATOM 883 C C . SER A 1 110 ? 13.145 11.317 -14.237 1.00 94.94 110 SER A C 1
ATOM 885 O O . SER A 1 110 ? 13.151 11.019 -15.432 1.00 94.94 110 SER A O 1
ATOM 887 N N . ARG A 1 111 ? 12.574 12.446 -13.795 1.00 93.06 111 ARG A N 1
ATOM 888 C CA . ARG A 1 111 ? 11.939 13.428 -14.696 1.00 93.06 111 ARG A CA 1
ATOM 889 C C . ARG A 1 111 ? 12.899 13.979 -15.756 1.00 93.06 111 ARG A C 1
ATOM 891 O O . ARG A 1 111 ? 12.455 14.365 -16.830 1.00 93.06 111 ARG A O 1
ATOM 898 N N . GLU A 1 112 ? 14.196 13.995 -15.457 1.00 92.44 112 GLU A N 1
ATOM 899 C CA . GLU A 1 112 ? 15.250 14.474 -16.356 1.00 92.44 112 GLU A CA 1
ATOM 900 C C . GLU A 1 112 ? 15.621 13.429 -17.418 1.00 92.44 112 GLU A C 1
ATOM 902 O O . GLU A 1 112 ? 15.745 13.756 -18.597 1.00 92.44 112 GLU A O 1
ATOM 907 N N . SER A 1 113 ? 15.787 12.157 -17.035 1.00 94.12 113 SER A N 1
ATOM 908 C CA . SER A 1 113 ? 16.210 11.108 -17.972 1.00 94.12 113 SER A CA 1
ATOM 909 C C . SER A 1 113 ? 15.051 10.534 -18.784 1.00 94.12 113 SER A C 1
ATOM 911 O O . SER A 1 113 ? 15.255 10.159 -19.942 1.00 94.12 113 SER A O 1
ATOM 913 N N . TRP A 1 114 ? 13.838 10.491 -18.217 1.00 96.12 114 TRP A N 1
ATOM 914 C CA . TRP A 1 114 ? 12.688 9.814 -18.818 1.00 96.12 114 TRP A CA 1
ATOM 915 C C . TRP A 1 114 ? 12.391 10.241 -20.255 1.00 96.12 114 TRP A C 1
ATOM 917 O O . TRP A 1 114 ? 12.359 9.359 -21.116 1.00 96.12 114 TRP A O 1
ATOM 927 N N . PRO A 1 115 ? 12.253 11.544 -20.584 1.00 95.94 115 PRO A N 1
ATOM 928 C CA . PRO A 1 115 ? 11.894 11.955 -21.943 1.00 95.94 115 PRO A CA 1
ATOM 929 C C . PRO A 1 115 ? 12.900 11.476 -22.998 1.00 95.94 115 PRO A C 1
ATOM 931 O O . PRO A 1 115 ? 12.533 11.257 -24.151 1.00 95.94 115 PRO A O 1
ATOM 934 N N . ARG A 1 116 ? 14.163 11.277 -22.596 1.00 95.81 116 ARG A N 1
ATOM 935 C CA . ARG A 1 116 ? 15.272 10.889 -23.475 1.00 95.81 116 ARG A CA 1
ATOM 936 C C . ARG A 1 116 ? 15.332 9.378 -23.720 1.00 95.81 116 ARG A C 1
ATOM 938 O O . ARG A 1 116 ? 15.812 8.960 -24.770 1.00 95.81 116 ARG A O 1
ATOM 945 N N . ILE A 1 117 ? 14.857 8.560 -22.776 1.00 97.00 117 ILE A N 1
ATOM 946 C CA . ILE A 1 117 ? 14.922 7.085 -22.846 1.00 97.00 117 ILE A CA 1
ATOM 947 C C . ILE A 1 117 ? 13.564 6.419 -23.108 1.00 97.00 117 ILE A C 1
ATOM 949 O O . ILE A 1 117 ? 13.527 5.275 -23.563 1.00 97.00 117 ILE A O 1
ATOM 953 N N . ARG A 1 118 ? 12.452 7.130 -22.869 1.00 97.00 118 ARG A N 1
ATOM 954 C CA . ARG A 1 118 ? 11.067 6.631 -22.919 1.00 97.00 118 ARG A CA 1
ATOM 955 C C . ARG A 1 118 ? 10.769 5.788 -24.156 1.00 97.00 118 ARG A C 1
ATOM 957 O O . ARG A 1 118 ? 10.307 4.661 -24.026 1.00 97.00 118 ARG A O 1
ATOM 964 N N . THR A 1 119 ? 11.028 6.312 -25.355 1.00 97.00 119 THR A N 1
ATOM 965 C CA . THR A 1 119 ? 10.686 5.619 -26.610 1.00 97.00 119 THR A CA 1
ATOM 966 C C . THR A 1 119 ? 11.397 4.271 -26.731 1.00 97.00 119 THR A C 1
ATOM 968 O O . THR A 1 119 ? 10.778 3.289 -27.133 1.00 97.00 119 THR A O 1
ATOM 971 N N . GLY A 1 120 ? 12.673 4.207 -26.337 1.00 96.69 120 GLY A N 1
ATOM 972 C CA . GLY A 1 120 ? 13.439 2.960 -26.343 1.00 96.69 120 GLY A CA 1
ATOM 973 C C . GLY A 1 120 ? 12.925 1.955 -25.314 1.00 96.69 120 GLY A C 1
ATOM 974 O O . GLY A 1 120 ? 12.831 0.769 -25.615 1.00 96.69 120 GLY A O 1
ATOM 975 N N . LEU A 1 121 ? 12.528 2.425 -24.128 1.00 97.56 121 LEU A N 1
ATOM 976 C CA . LEU A 1 121 ? 11.961 1.562 -23.089 1.00 97.56 121 LEU A CA 1
ATOM 977 C C . LEU A 1 121 ? 10.579 1.023 -23.454 1.00 97.56 121 LEU A C 1
ATOM 979 O O . LEU A 1 121 ? 10.313 -0.140 -23.186 1.00 97.56 121 LEU A O 1
ATOM 983 N N . ILE A 1 122 ? 9.723 1.820 -24.099 1.00 98.06 122 ILE A N 1
ATOM 984 C CA . ILE A 1 122 ? 8.418 1.351 -24.592 1.00 98.06 122 ILE A CA 1
ATOM 985 C C . ILE A 1 122 ? 8.604 0.268 -25.658 1.00 98.06 122 ILE A C 1
ATOM 987 O O . ILE A 1 122 ? 7.929 -0.757 -25.614 1.00 98.06 122 ILE A O 1
ATOM 991 N N . ALA A 1 123 ? 9.527 0.469 -26.603 1.00 97.88 123 ALA A N 1
ATOM 992 C CA . ALA A 1 123 ? 9.833 -0.549 -27.605 1.00 97.88 123 ALA A CA 1
ATOM 993 C C . ALA A 1 123 ? 10.316 -1.846 -26.935 1.00 97.88 123 ALA A C 1
ATOM 995 O O . ALA A 1 123 ? 9.745 -2.909 -27.166 1.00 97.88 123 ALA A O 1
ATOM 996 N N . ALA A 1 124 ? 11.282 -1.738 -26.018 1.00 97.62 124 ALA A N 1
ATOM 997 C CA . ALA A 1 124 ? 11.786 -2.878 -25.261 1.00 97.62 124 ALA A CA 1
ATOM 998 C C . ALA A 1 124 ? 10.702 -3.554 -24.400 1.00 97.62 124 ALA A C 1
ATOM 1000 O O . ALA A 1 124 ? 10.704 -4.775 -24.272 1.00 97.62 124 ALA A O 1
ATOM 1001 N N . TRP A 1 125 ? 9.761 -2.801 -23.825 1.00 97.75 125 TRP A N 1
ATOM 1002 C CA . TRP A 1 125 ? 8.635 -3.347 -23.064 1.00 97.75 125 TRP A CA 1
ATOM 1003 C C . TRP A 1 125 ? 7.797 -4.295 -23.928 1.00 97.75 125 TRP A C 1
ATOM 1005 O O . TRP A 1 125 ? 7.587 -5.448 -23.552 1.00 97.75 125 TRP A O 1
ATOM 1015 N N . TRP A 1 126 ? 7.390 -3.845 -25.118 1.00 97.62 126 TRP A N 1
ATOM 1016 C CA . TRP A 1 126 ? 6.614 -4.662 -26.053 1.00 97.62 126 TRP A CA 1
ATOM 1017 C C . TRP A 1 126 ? 7.407 -5.847 -26.608 1.00 97.62 126 TRP A C 1
ATOM 1019 O O . TRP A 1 126 ? 6.893 -6.964 -26.647 1.00 97.62 126 TRP A O 1
ATOM 1029 N N . GLU A 1 127 ? 8.668 -5.633 -26.992 1.00 97.69 127 GLU A N 1
ATOM 1030 C CA . GLU A 1 127 ? 9.546 -6.687 -27.522 1.00 97.69 127 GLU A CA 1
ATOM 1031 C C . GLU A 1 127 ? 9.763 -7.837 -26.529 1.00 97.69 127 GLU A C 1
ATOM 1033 O O . GLU A 1 127 ? 9.957 -8.980 -26.940 1.00 97.69 127 GLU A O 1
ATOM 1038 N N . ASN A 1 128 ? 9.698 -7.556 -25.225 1.00 96.75 128 ASN A N 1
ATOM 1039 C CA . ASN A 1 128 ? 9.879 -8.548 -24.164 1.00 96.75 128 ASN A CA 1
ATOM 1040 C C . ASN A 1 128 ? 8.553 -9.079 -23.591 1.00 96.75 128 ASN A C 1
ATOM 1042 O O . ASN A 1 128 ? 8.537 -9.641 -22.495 1.00 96.75 128 ASN A O 1
ATOM 1046 N N . GLY A 1 129 ? 7.446 -8.931 -24.327 1.00 95.12 129 GLY A N 1
ATOM 1047 C CA . GLY A 1 129 ? 6.147 -9.496 -23.955 1.00 95.12 129 GLY A CA 1
ATOM 1048 C C . GLY A 1 129 ? 5.434 -8.747 -22.829 1.00 95.12 129 GLY A C 1
ATOM 1049 O O . GLY A 1 129 ? 4.593 -9.329 -22.144 1.00 95.12 129 GLY A O 1
ATOM 1050 N N . GLY A 1 130 ? 5.771 -7.474 -22.611 1.00 94.44 130 GLY A N 1
ATOM 1051 C CA . GLY A 1 130 ? 5.019 -6.601 -21.720 1.00 94.44 130 GLY A CA 1
ATOM 1052 C C . GLY A 1 130 ? 3.563 -6.454 -22.176 1.00 94.44 130 GLY A C 1
ATOM 1053 O O . GLY A 1 130 ? 3.270 -6.438 -23.372 1.00 94.44 130 GLY A O 1
ATOM 1054 N N . GLY A 1 131 ? 2.641 -6.384 -21.213 1.00 94.00 131 GLY A N 1
ATOM 1055 C CA . GLY A 1 131 ? 1.218 -6.179 -21.486 1.00 94.00 131 GLY A CA 1
ATOM 1056 C C . GLY A 1 131 ? 0.861 -4.711 -21.720 1.00 94.00 131 GLY A C 1
ATOM 1057 O O . GLY A 1 131 ? 1.734 -3.844 -21.784 1.00 94.00 131 GLY A O 1
ATOM 1058 N N . GLU A 1 132 ? -0.442 -4.432 -21.794 1.00 96.94 132 GLU A N 1
ATOM 1059 C CA . GLU A 1 132 ? -0.951 -3.059 -21.721 1.00 96.94 132 GLU A CA 1
ATOM 1060 C C . GLU A 1 132 ? -0.432 -2.362 -20.459 1.00 96.94 132 GLU A C 1
ATOM 1062 O O . GLU A 1 132 ? -0.351 -2.967 -19.385 1.00 96.94 132 GLU A O 1
ATOM 1067 N N . TYR A 1 133 ? -0.060 -1.095 -20.615 1.00 97.12 133 TYR A N 1
ATOM 1068 C CA . TYR A 1 133 ? 0.505 -0.281 -19.552 1.00 97.12 133 TYR A CA 1
ATOM 1069 C C . TYR A 1 133 ? -0.164 1.091 -19.507 1.00 97.12 133 TYR A C 1
ATOM 1071 O O . TYR A 1 133 ? -0.627 1.620 -20.520 1.00 97.12 133 TYR A O 1
ATOM 1079 N N . GLU A 1 134 ? -0.146 1.681 -18.323 1.00 97.50 134 GLU A N 1
ATOM 1080 C CA . GLU A 1 134 ? -0.373 3.097 -18.092 1.00 97.50 134 GLU A CA 1
ATOM 1081 C C . GLU A 1 134 ? 0.973 3.819 -18.041 1.00 97.50 134 GLU A C 1
ATOM 1083 O O . GLU A 1 134 ? 1.983 3.271 -17.584 1.00 97.50 134 GLU A O 1
ATOM 1088 N N . GLU A 1 135 ? 0.995 5.051 -18.537 1.00 96.19 135 GLU A N 1
ATOM 1089 C CA . GLU A 1 135 ? 2.161 5.918 -18.444 1.00 96.19 135 GLU A CA 1
ATOM 1090 C C . GLU A 1 135 ? 1.813 7.167 -17.641 1.00 96.19 135 GLU A C 1
ATOM 1092 O O . GLU A 1 135 ? 0.886 7.896 -17.994 1.00 96.19 135 GLU A O 1
ATOM 1097 N N . ASP A 1 136 ? 2.595 7.446 -16.600 1.00 91.62 136 ASP A N 1
ATOM 1098 C CA . ASP A 1 136 ? 2.554 8.718 -15.884 1.00 91.62 136 ASP A CA 1
ATOM 1099 C C . ASP A 1 136 ? 3.967 9.171 -15.511 1.00 91.62 136 ASP A C 1
ATOM 1101 O O . ASP A 1 136 ? 4.837 8.343 -15.276 1.00 91.62 136 ASP A O 1
ATOM 1105 N N . ASP A 1 137 ? 4.209 10.485 -15.509 1.00 85.00 137 ASP A N 1
ATOM 1106 C CA . ASP A 1 137 ? 5.264 11.159 -14.734 1.00 85.00 137 ASP A CA 1
ATOM 1107 C C . ASP A 1 137 ? 6.665 10.498 -14.655 1.00 85.00 137 ASP A C 1
ATOM 1109 O O . ASP A 1 137 ? 7.396 10.682 -13.681 1.00 85.00 137 ASP A O 1
ATOM 1113 N N . GLY A 1 138 ? 7.094 9.774 -15.693 1.00 93.75 138 GLY A N 1
ATOM 1114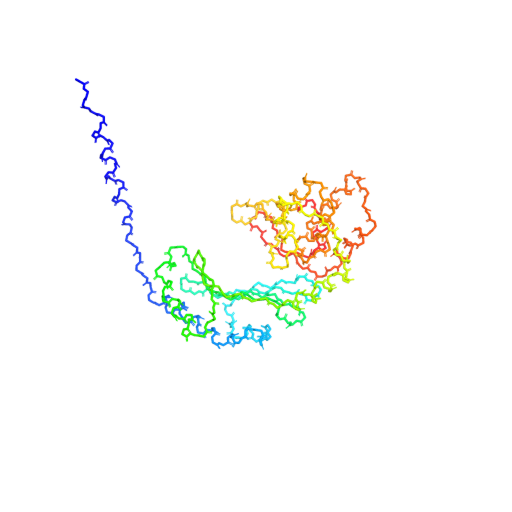 C CA . GLY A 1 138 ? 8.369 9.055 -15.690 1.00 93.75 138 GLY A CA 1
ATOM 1115 C C . GLY A 1 138 ? 8.289 7.534 -15.542 1.00 93.75 138 GLY A C 1
ATOM 1116 O O . GLY A 1 138 ? 9.295 6.923 -15.177 1.00 93.75 138 GLY A O 1
ATOM 1117 N N . ARG A 1 139 ? 7.122 6.916 -15.752 1.00 96.81 139 ARG A N 1
ATOM 1118 C CA . ARG A 1 139 ? 6.865 5.505 -15.444 1.00 96.81 139 ARG A CA 1
ATOM 1119 C C . ARG A 1 139 ? 6.051 4.805 -16.524 1.00 96.81 139 ARG A C 1
ATOM 1121 O O . ARG A 1 139 ? 5.142 5.398 -17.089 1.00 96.81 139 ARG A O 1
ATOM 1128 N N . LEU A 1 140 ? 6.338 3.522 -16.740 1.00 97.44 140 LEU A N 1
ATOM 1129 C CA . LEU A 1 140 ? 5.452 2.576 -17.428 1.00 97.44 140 LEU A CA 1
ATOM 1130 C C . LEU A 1 140 ? 5.003 1.546 -16.405 1.00 97.44 140 LEU A C 1
ATOM 1132 O O . LEU A 1 140 ? 5.849 0.948 -15.733 1.00 97.44 140 LEU A O 1
ATOM 1136 N N . VAL A 1 141 ? 3.695 1.354 -16.280 1.00 97.44 141 VAL A N 1
ATOM 1137 C CA . VAL A 1 141 ? 3.118 0.552 -15.206 1.00 97.44 141 VAL A CA 1
ATOM 1138 C C . VAL A 1 141 ? 2.025 -0.355 -15.751 1.00 97.44 141 VAL A C 1
ATOM 1140 O O . VAL A 1 141 ? 1.086 0.098 -16.390 1.00 97.44 141 VAL A O 1
ATOM 1143 N N . GLN A 1 142 ? 2.118 -1.643 -15.449 1.00 97.31 142 GLN A N 1
ATOM 1144 C CA . GLN A 1 142 ? 1.047 -2.609 -15.638 1.00 97.31 142 GLN A CA 1
ATOM 1145 C C . GLN A 1 142 ? 0.515 -3.031 -14.271 1.00 97.31 142 GLN A C 1
ATOM 1147 O O . GLN A 1 142 ? 1.266 -3.521 -13.426 1.00 97.31 142 GLN A O 1
ATOM 1152 N N . GLN A 1 143 ? -0.792 -2.900 -14.074 1.00 97.38 143 GLN A N 1
ATOM 1153 C CA . GLN A 1 143 ? -1.461 -3.303 -12.842 1.00 97.38 143 GLN A CA 1
ATOM 1154 C C . GLN A 1 143 ? -2.511 -4.371 -13.105 1.00 97.38 143 GLN A C 1
ATOM 1156 O O . GLN A 1 143 ? -3.158 -4.400 -14.154 1.00 97.38 143 GLN A O 1
ATOM 1161 N N . ARG A 1 144 ? -2.723 -5.238 -12.116 1.00 97.62 144 ARG A N 1
ATOM 1162 C CA . ARG A 1 144 ? -3.850 -6.167 -12.128 1.00 97.62 144 ARG A CA 1
ATOM 1163 C C . ARG A 1 144 ? -4.324 -6.479 -10.724 1.00 97.62 144 ARG A C 1
ATOM 1165 O O . ARG A 1 144 ? -3.529 -6.735 -9.823 1.00 97.62 144 ARG A O 1
ATOM 1172 N N . THR A 1 145 ? -5.641 -6.542 -10.580 1.00 97.69 145 THR A N 1
ATOM 1173 C CA . THR A 1 145 ? -6.322 -6.914 -9.339 1.00 97.69 145 THR A CA 1
ATOM 1174 C C . THR A 1 145 ? -7.097 -8.210 -9.541 1.00 97.69 145 THR A C 1
ATOM 1176 O O . THR A 1 145 ? -7.737 -8.411 -10.572 1.00 97.69 145 THR A O 1
ATOM 1179 N N . PHE A 1 146 ? -7.083 -9.072 -8.527 1.00 98.19 146 PHE A N 1
ATOM 1180 C CA . PHE A 1 146 ? -7.834 -10.322 -8.451 1.00 98.19 146 PHE A CA 1
ATOM 1181 C C . PHE A 1 146 ? -8.881 -10.210 -7.330 1.00 98.19 146 PHE A C 1
ATOM 1183 O O . PHE A 1 146 ? -8.591 -10.531 -6.171 1.00 98.19 146 PHE A O 1
ATOM 1190 N N . PRO A 1 147 ? -10.119 -9.771 -7.645 1.00 97.69 147 PRO A N 1
ATOM 1191 C CA . PRO A 1 147 ? -11.123 -9.423 -6.636 1.00 97.69 147 PRO A CA 1
ATOM 1192 C C . PRO A 1 147 ? -11.451 -10.552 -5.657 1.00 97.69 147 PRO A C 1
ATOM 1194 O O . PRO A 1 147 ? -11.647 -10.300 -4.473 1.00 97.69 147 PRO A O 1
ATOM 1197 N N . ALA A 1 148 ? -11.444 -11.806 -6.119 1.00 98.19 148 ALA A N 1
ATOM 1198 C CA . ALA A 1 148 ? -11.726 -12.964 -5.271 1.00 98.19 148 ALA A CA 1
ATOM 1199 C C . ALA A 1 148 ? -10.713 -13.127 -4.120 1.00 98.19 148 ALA A C 1
ATOM 1201 O O . ALA A 1 148 ? -11.083 -13.534 -3.021 1.00 98.19 148 ALA A O 1
ATOM 1202 N N . VAL A 1 149 ? -9.439 -12.789 -4.349 1.00 98.31 149 VAL A N 1
ATOM 1203 C CA . VAL A 1 149 ? -8.395 -12.867 -3.315 1.00 98.31 149 VAL A CA 1
ATOM 1204 C C . VAL A 1 149 ? -8.573 -11.744 -2.294 1.00 98.31 149 VAL A C 1
ATOM 1206 O O . VAL A 1 149 ? -8.478 -11.984 -1.091 1.00 98.31 149 VAL A O 1
ATOM 1209 N N . PHE A 1 150 ? -8.911 -10.538 -2.757 1.00 97.38 150 PHE A N 1
ATOM 1210 C CA . PHE A 1 150 ? -9.269 -9.423 -1.880 1.00 97.38 150 PHE A CA 1
ATOM 1211 C C . PHE A 1 150 ? -10.493 -9.735 -1.027 1.00 97.38 150 PHE A C 1
ATOM 1213 O O . PHE A 1 150 ? -10.457 -9.525 0.179 1.00 97.38 150 PHE A O 1
ATOM 1220 N N . GLN A 1 151 ? -11.555 -10.269 -1.626 1.00 98.00 151 GLN A N 1
ATOM 1221 C CA . GLN A 1 151 ? -12.767 -10.634 -0.901 1.00 98.00 151 GLN A CA 1
ATOM 1222 C C . GLN A 1 151 ? -12.474 -11.674 0.188 1.00 98.00 151 GLN A C 1
ATOM 1224 O O . GLN A 1 151 ? -12.937 -11.522 1.317 1.00 98.00 151 GLN A O 1
ATOM 1229 N N . ALA A 1 152 ? -11.662 -12.692 -0.114 1.00 98.56 152 ALA A N 1
ATOM 1230 C CA . ALA A 1 152 ? -11.253 -13.690 0.871 1.00 98.56 152 ALA A CA 1
ATOM 1231 C C . ALA A 1 152 ? -10.447 -13.062 2.026 1.00 98.56 152 ALA A C 1
ATOM 1233 O O . ALA A 1 152 ? -10.667 -13.391 3.192 1.00 98.56 152 ALA A O 1
ATOM 1234 N N . TYR A 1 153 ? -9.567 -12.104 1.721 1.00 98.31 153 TYR A N 1
ATOM 1235 C CA . TYR A 1 153 ? -8.856 -11.341 2.744 1.00 98.31 153 TYR A CA 1
ATOM 1236 C C . TYR A 1 153 ? -9.805 -10.494 3.603 1.00 98.31 153 TYR A C 1
ATOM 1238 O O . TYR A 1 153 ? -9.728 -10.533 4.830 1.00 98.31 153 TYR A O 1
ATOM 1246 N N . GLN A 1 154 ? -10.739 -9.771 2.983 1.00 98.00 154 GLN A N 1
ATOM 1247 C CA . GLN A 1 154 ? -11.733 -8.960 3.690 1.00 98.00 154 GLN A CA 1
ATOM 1248 C C . GLN A 1 154 ? -12.591 -9.816 4.628 1.00 98.00 154 GLN A C 1
ATOM 1250 O O . GLN A 1 154 ? -12.823 -9.423 5.770 1.00 98.00 154 GLN A O 1
ATOM 1255 N N . GLN A 1 155 ? -12.995 -11.011 4.189 1.00 98.44 155 GLN A N 1
ATOM 1256 C CA . GLN A 1 155 ? -13.709 -11.983 5.020 1.00 98.44 155 GLN A CA 1
ATOM 1257 C C . GLN A 1 155 ? -12.868 -12.455 6.210 1.00 98.44 155 GLN A C 1
ATOM 1259 O O . GLN A 1 155 ? -13.382 -12.529 7.324 1.00 98.44 155 GLN A O 1
ATOM 1264 N N . ALA A 1 156 ? -11.574 -12.729 6.016 1.00 98.31 156 ALA A N 1
ATOM 1265 C CA . ALA A 1 156 ? -10.681 -13.120 7.108 1.00 98.31 156 ALA A CA 1
ATOM 1266 C C . ALA A 1 156 ? -10.497 -11.994 8.140 1.00 98.31 156 ALA A C 1
ATOM 1268 O O . ALA A 1 156 ? -10.531 -12.244 9.348 1.00 98.31 156 ALA A O 1
ATOM 1269 N N . VAL A 1 157 ? -10.356 -10.746 7.679 1.00 98.00 157 VAL A N 1
ATOM 1270 C CA . VAL A 1 157 ? -10.305 -9.566 8.556 1.00 98.00 157 VAL A CA 1
ATOM 1271 C C . VAL A 1 157 ? -11.619 -9.414 9.323 1.00 98.00 157 VAL A C 1
ATOM 1273 O O . VAL A 1 157 ? -11.591 -9.277 10.546 1.00 98.00 157 VAL A O 1
ATOM 1276 N N . ALA A 1 158 ? -12.760 -9.496 8.635 1.00 98.06 158 ALA A N 1
ATOM 1277 C CA . ALA A 1 158 ? -14.083 -9.366 9.236 1.00 98.06 158 ALA A CA 1
ATOM 1278 C C . ALA A 1 158 ? -14.372 -10.469 10.265 1.00 98.06 158 ALA A C 1
ATOM 1280 O O . ALA A 1 158 ? -14.858 -10.184 11.357 1.00 98.06 158 ALA A O 1
ATOM 1281 N N . ALA A 1 159 ? -13.998 -11.718 9.980 1.00 98.06 159 ALA A N 1
ATOM 1282 C CA . ALA A 1 159 ? -14.136 -12.824 10.925 1.00 98.06 159 ALA A CA 1
ATOM 1283 C C . ALA A 1 159 ? -13.316 -12.596 12.208 1.00 98.06 159 ALA A C 1
ATOM 1285 O O . ALA A 1 159 ? -13.741 -12.963 13.305 1.00 98.06 159 ALA A O 1
ATOM 1286 N N . ALA A 1 160 ? -12.143 -11.967 12.093 1.00 97.56 160 ALA A N 1
ATOM 1287 C CA . ALA A 1 160 ? -11.279 -11.707 13.235 1.00 97.56 160 ALA A CA 1
ATOM 1288 C C . ALA A 1 160 ? -11.687 -10.453 14.030 1.00 97.56 160 ALA A C 1
ATOM 1290 O O . ALA A 1 160 ? -11.731 -10.491 15.265 1.00 97.56 160 ALA A O 1
ATOM 1291 N N . LEU A 1 161 ? -11.957 -9.341 13.343 1.00 97.44 161 LEU A N 1
ATOM 1292 C CA . LEU A 1 161 ? -12.129 -8.008 13.936 1.00 97.44 161 LEU A CA 1
ATOM 1293 C C . LEU A 1 161 ? -13.586 -7.518 13.973 1.00 97.44 161 LEU A C 1
ATOM 1295 O O . LEU A 1 161 ? -13.872 -6.537 14.656 1.00 97.44 161 LEU A O 1
ATOM 1299 N N . GLY A 1 162 ? -14.499 -8.215 13.301 1.00 97.69 162 GLY A N 1
ATOM 1300 C CA . GLY A 1 162 ? -15.879 -7.795 13.063 1.00 97.69 162 GLY A CA 1
ATOM 1301 C C . GLY A 1 162 ? -16.057 -7.147 11.688 1.00 97.69 162 GLY A C 1
ATOM 1302 O O . GLY A 1 162 ? -15.114 -6.596 11.120 1.00 97.69 162 GLY A O 1
ATOM 1303 N N . GLU A 1 163 ? -17.276 -7.211 11.156 1.00 97.69 163 GLU A N 1
ATOM 1304 C CA . GLU A 1 163 ? -17.633 -6.590 9.877 1.00 97.69 163 GLU A CA 1
ATOM 1305 C C . GLU A 1 163 ? -17.589 -5.056 9.943 1.00 97.69 163 GLU A C 1
ATOM 1307 O O . GLU A 1 163 ? -17.756 -4.444 11.006 1.00 97.69 163 GLU A O 1
ATOM 1312 N N . LEU A 1 164 ? -17.385 -4.423 8.784 1.00 98.19 164 LEU A N 1
ATOM 1313 C CA . LEU A 1 164 ? -17.563 -2.981 8.654 1.00 98.19 164 LEU A CA 1
ATOM 1314 C C . LEU A 1 164 ? -19.049 -2.645 8.786 1.00 98.19 164 LEU A C 1
ATOM 1316 O O . LEU A 1 164 ? -19.894 -3.231 8.111 1.00 98.19 164 LEU A O 1
ATOM 1320 N N . LYS A 1 165 ? -19.371 -1.669 9.634 1.00 97.75 165 LYS A N 1
ATOM 1321 C CA . LYS A 1 165 ? -20.743 -1.187 9.793 1.00 97.75 165 LYS A CA 1
ATOM 1322 C C . LYS A 1 165 ? -21.137 -0.350 8.565 1.00 97.75 165 LYS A C 1
ATOM 1324 O O . LYS A 1 165 ? -20.290 0.380 8.039 1.00 97.75 165 LYS A O 1
ATOM 1329 N N . PRO A 1 166 ? -22.400 -0.391 8.111 1.00 97.88 166 PRO A N 1
ATOM 1330 C CA . PRO A 1 166 ? -22.868 0.507 7.062 1.00 97.88 166 PRO A CA 1
ATOM 1331 C C . PRO A 1 166 ? -22.803 1.958 7.557 1.00 97.88 166 PRO A C 1
ATOM 1333 O O . PRO A 1 166 ? -23.374 2.300 8.591 1.00 97.88 166 PRO A O 1
ATOM 1336 N N . VAL A 1 167 ? -22.095 2.815 6.822 1.00 97.88 167 VAL A N 1
ATOM 1337 C CA . VAL A 1 167 ? -21.861 4.224 7.176 1.00 97.88 167 VAL A CA 1
ATOM 1338 C C . VAL A 1 167 ? -22.028 5.114 5.949 1.00 97.88 167 VAL A C 1
ATOM 1340 O O . VAL A 1 167 ? -21.702 4.720 4.832 1.00 97.88 167 VAL A O 1
ATOM 1343 N N . THR A 1 168 ? -22.501 6.346 6.147 1.00 98.38 168 THR A N 1
ATOM 1344 C CA . THR A 1 168 ? -22.514 7.360 5.080 1.00 98.38 168 THR A CA 1
ATOM 1345 C C . THR A 1 168 ? -21.240 8.192 5.145 1.00 98.38 168 THR A C 1
ATOM 1347 O O . THR A 1 168 ? -21.021 8.929 6.113 1.00 98.38 168 THR A O 1
ATOM 1350 N N . VAL A 1 169 ? -20.395 8.083 4.120 1.00 98.38 169 VAL A N 1
ATOM 1351 C CA . VAL A 1 169 ? -19.110 8.791 4.047 1.00 98.38 169 VAL A CA 1
ATOM 1352 C C . VAL A 1 169 ? -19.304 10.146 3.351 1.00 98.38 169 VAL A C 1
ATOM 1354 O O . VAL A 1 169 ? -19.676 10.169 2.175 1.00 98.38 169 VAL A O 1
ATOM 1357 N N . PRO A 1 170 ? -19.068 11.285 4.032 1.00 98.44 170 PRO A N 1
ATOM 1358 C CA . PRO A 1 170 ? -19.142 12.602 3.412 1.00 98.44 170 PRO A CA 1
ATOM 1359 C C . PRO A 1 170 ? -18.093 12.711 2.308 1.00 98.44 170 PRO A C 1
ATOM 1361 O O . PRO A 1 170 ? -16.971 12.245 2.492 1.00 98.44 170 PRO A O 1
ATOM 1364 N N . ALA A 1 171 ? -18.426 13.373 1.197 1.00 98.19 171 ALA A N 1
ATOM 1365 C CA . ALA A 1 171 ? -17.513 13.507 0.058 1.00 98.19 171 ALA A CA 1
ATOM 1366 C C . ALA A 1 171 ? -16.138 14.068 0.470 1.00 98.19 171 ALA A C 1
ATOM 1368 O O . ALA A 1 171 ? -15.116 13.526 0.072 1.00 98.19 171 ALA A O 1
ATOM 1369 N N . ALA A 1 172 ? -16.113 15.065 1.363 1.00 98.38 172 ALA A N 1
ATOM 1370 C CA . ALA A 1 172 ? -14.883 15.676 1.875 1.00 98.38 172 ALA A CA 1
ATOM 1371 C C . ALA A 1 172 ? -13.983 14.738 2.709 1.00 98.38 172 ALA A C 1
ATOM 1373 O O . ALA A 1 172 ? -12.836 15.080 2.974 1.00 98.38 172 ALA A O 1
ATOM 1374 N N . LEU A 1 173 ? -14.491 13.584 3.159 1.00 98.50 173 LEU A N 1
ATOM 1375 C CA . LEU A 1 173 ? -13.741 12.599 3.949 1.00 98.50 173 LEU A CA 1
ATOM 1376 C C . LEU A 1 173 ? -13.472 11.298 3.183 1.00 98.50 173 LEU A C 1
ATOM 1378 O O . LEU A 1 173 ? -12.830 10.410 3.744 1.00 98.50 173 LEU A O 1
ATO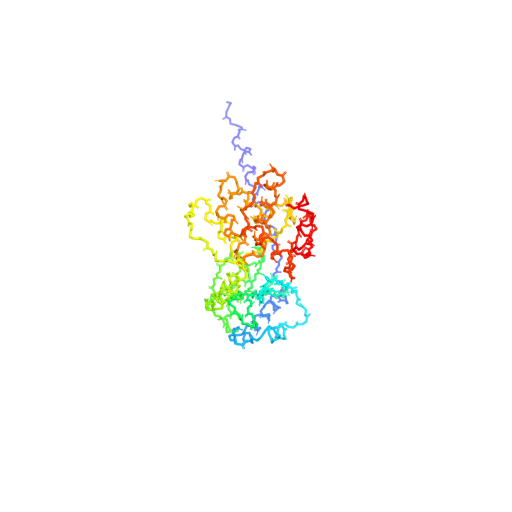M 1382 N N . ARG A 1 174 ? -13.970 11.164 1.945 1.00 98.31 174 ARG A N 1
ATOM 1383 C CA . ARG A 1 174 ? -13.921 9.910 1.183 1.00 98.31 174 ARG A CA 1
ATOM 1384 C C . ARG A 1 174 ? -12.491 9.424 0.992 1.00 98.31 174 ARG A C 1
ATOM 1386 O O . ARG A 1 174 ? -12.172 8.344 1.473 1.00 98.31 174 ARG A O 1
ATOM 1393 N N . ASP A 1 175 ? -11.630 10.264 0.433 1.00 97.75 175 ASP A N 1
ATOM 1394 C CA . ASP A 1 175 ? -10.241 9.900 0.141 1.00 97.75 175 ASP A CA 1
ATOM 1395 C C . ASP A 1 175 ? -9.476 9.524 1.417 1.00 97.75 175 ASP A C 1
ATOM 1397 O O . ASP A 1 175 ? -8.736 8.546 1.453 1.00 97.75 175 ASP A O 1
ATOM 1401 N N . SER A 1 176 ? -9.708 10.256 2.515 1.00 97.94 176 SER A N 1
ATOM 1402 C CA . SER A 1 176 ? -9.105 9.941 3.817 1.00 97.94 176 SER A CA 1
ATOM 1403 C C . SER A 1 176 ? -9.570 8.586 4.350 1.00 97.94 176 SER A C 1
ATOM 1405 O O . SER A 1 176 ? -8.767 7.806 4.858 1.00 97.94 176 SER A O 1
ATOM 1407 N N . TYR A 1 177 ? -10.867 8.300 4.246 1.00 98.31 177 TYR A N 1
ATOM 1408 C CA . TYR A 1 177 ? -11.444 7.044 4.706 1.00 98.31 177 TYR A CA 1
ATOM 1409 C C . TYR A 1 177 ? -10.980 5.854 3.855 1.00 98.31 177 TYR A C 1
ATOM 1411 O O . TYR A 1 177 ? -10.558 4.839 4.405 1.00 98.31 177 TYR A O 1
ATOM 1419 N N . GLU A 1 178 ? -10.993 5.992 2.530 1.00 97.38 178 GLU A N 1
ATOM 1420 C CA . GLU A 1 178 ? -10.556 4.957 1.588 1.00 97.38 178 GLU A CA 1
ATOM 1421 C C . GLU A 1 178 ? -9.059 4.666 1.726 1.00 97.38 178 GLU A C 1
ATOM 1423 O O . GLU A 1 178 ? -8.676 3.499 1.823 1.00 97.38 178 GLU A O 1
ATOM 1428 N N . TYR A 1 179 ? -8.222 5.700 1.869 1.00 97.31 179 TYR A N 1
ATOM 1429 C CA . TYR A 1 179 ? -6.792 5.543 2.147 1.00 97.31 179 TYR A CA 1
ATOM 1430 C C . TYR A 1 179 ? -6.548 4.714 3.418 1.00 97.31 179 TYR A C 1
ATOM 1432 O O . TYR A 1 179 ? -5.755 3.769 3.437 1.00 97.31 179 TYR A O 1
ATOM 1440 N N . LEU A 1 180 ? -7.276 5.034 4.493 1.00 97.50 180 LEU A N 1
ATOM 1441 C CA . LEU A 1 180 ? -7.177 4.336 5.776 1.00 97.50 180 LEU A CA 1
ATOM 1442 C C . LEU A 1 180 ? -7.738 2.910 5.750 1.00 97.50 180 LEU A C 1
ATOM 1444 O O . LEU A 1 180 ? -7.432 2.137 6.656 1.00 97.50 180 LEU A O 1
ATOM 1448 N N . LEU A 1 181 ? -8.549 2.550 4.756 1.00 97.50 181 LEU A N 1
ATOM 1449 C CA . LEU A 1 181 ? -9.069 1.194 4.585 1.00 97.50 181 LEU A CA 1
ATOM 1450 C C . LEU A 1 181 ? -8.272 0.360 3.587 1.00 97.50 181 LEU A C 1
ATOM 1452 O O . LEU A 1 181 ? -8.255 -0.862 3.727 1.00 97.50 181 LEU A O 1
ATOM 1456 N N . SER A 1 182 ? -7.614 0.979 2.610 1.00 96.19 182 SER A N 1
ATOM 1457 C CA . SER A 1 182 ? -6.945 0.271 1.524 1.00 96.19 182 SER A CA 1
ATOM 1458 C C . SER A 1 182 ? -5.757 -0.560 2.027 1.00 96.19 182 SER A C 1
ATOM 1460 O O . SER A 1 182 ? -4.841 -0.012 2.646 1.00 96.19 182 SER A O 1
ATOM 1462 N N . PRO A 1 183 ? -5.704 -1.875 1.745 1.00 94.06 183 PRO A N 1
ATOM 1463 C CA . PRO A 1 183 ? -4.540 -2.693 2.085 1.00 94.06 183 PRO A CA 1
ATOM 1464 C C . PRO A 1 183 ? -3.345 -2.434 1.153 1.00 94.06 183 PRO A C 1
ATOM 1466 O O . PRO A 1 183 ? -2.234 -2.867 1.453 1.00 94.06 183 PRO A O 1
ATOM 1469 N N . LEU A 1 184 ? -3.568 -1.718 0.044 1.00 94.00 184 LEU A N 1
ATOM 1470 C CA . LEU A 1 184 ? -2.537 -1.291 -0.899 1.00 94.00 184 LEU A CA 1
ATOM 1471 C C . LEU A 1 184 ? -1.908 0.051 -0.514 1.00 94.00 184 LEU A C 1
ATOM 1473 O O . LEU A 1 184 ? -0.927 0.459 -1.126 1.00 94.00 184 LEU A O 1
ATOM 1477 N N . GLU A 1 185 ? -2.403 0.726 0.523 1.00 91.44 185 GLU A N 1
ATOM 1478 C CA . GLU A 1 185 ? -1.832 1.995 0.971 1.00 91.44 185 GLU A CA 1
ATOM 1479 C C . GLU A 1 185 ? -0.831 1.802 2.111 1.00 91.44 185 GLU A C 1
ATOM 1481 O O . GLU A 1 185 ? -1.092 1.130 3.118 1.00 91.44 185 GLU A O 1
ATOM 1486 N N . ASN A 1 186 ? 0.347 2.413 1.968 1.00 71.50 186 ASN A N 1
ATOM 1487 C CA . ASN A 1 186 ? 1.442 2.280 2.924 1.00 71.50 186 ASN A CA 1
ATOM 1488 C C . ASN A 1 186 ? 1.302 3.309 4.056 1.00 71.50 186 ASN A C 1
ATOM 1490 O O . ASN A 1 186 ? 1.881 4.395 4.035 1.00 71.50 186 ASN A O 1
ATOM 1494 N N . SER A 1 187 ? 0.534 2.956 5.084 1.00 74.62 187 SER A N 1
ATOM 1495 C CA . SER A 1 187 ? 0.395 3.803 6.268 1.00 74.62 187 SER A CA 1
ATOM 1496 C C . SER A 1 187 ? 1.592 3.635 7.209 1.00 74.62 187 SER A C 1
ATOM 1498 O O . SER A 1 187 ? 1.591 2.777 8.092 1.00 74.62 187 SER A O 1
ATOM 1500 N N . TYR A 1 188 ? 2.610 4.477 7.029 1.00 89.06 188 TYR A N 1
ATOM 1501 C CA . TYR A 1 188 ? 3.615 4.751 8.058 1.00 89.06 188 TYR A CA 1
ATOM 1502 C C . TYR A 1 188 ? 2.933 5.314 9.305 1.00 89.06 188 TYR A C 1
ATOM 1504 O O . TYR A 1 188 ? 2.094 6.207 9.185 1.00 89.06 188 TYR A O 1
ATOM 1512 N N . VAL A 1 189 ? 3.309 4.827 10.490 1.00 91.38 189 VAL A N 1
ATOM 1513 C CA . VAL A 1 189 ? 2.782 5.323 11.768 1.00 91.38 189 VAL A CA 1
ATOM 1514 C C . VAL A 1 189 ? 3.818 6.204 12.464 1.00 91.38 189 VAL A C 1
ATOM 1516 O O . VAL A 1 189 ? 4.863 5.740 12.909 1.00 91.38 189 VAL A O 1
ATOM 1519 N N . GLY A 1 190 ? 3.534 7.494 12.572 1.00 88.69 190 GLY A N 1
ATOM 1520 C CA . GLY A 1 190 ? 4.423 8.470 13.202 1.00 88.69 190 GLY A CA 1
ATOM 1521 C C . GLY A 1 190 ? 3.684 9.712 13.681 1.00 88.69 190 GLY A C 1
ATOM 1522 O O . GLY A 1 190 ? 2.604 10.030 13.167 1.00 88.69 190 GLY A O 1
ATOM 1523 N N . LYS A 1 191 ? 4.285 10.410 14.656 1.00 80.62 191 LYS A N 1
ATOM 1524 C CA . LYS A 1 191 ? 3.711 11.614 15.273 1.00 80.62 191 LYS A CA 1
ATOM 1525 C C . LYS A 1 191 ? 4.028 12.912 14.539 1.00 80.62 191 LYS A C 1
ATOM 1527 O O . LYS A 1 191 ? 3.225 13.845 14.535 1.00 80.62 191 LYS A O 1
ATOM 1532 N N . GLY A 1 192 ? 5.229 12.985 13.983 1.00 82.75 192 GLY A N 1
ATOM 1533 C CA . GLY A 1 192 ? 5.797 14.199 13.416 1.00 82.75 192 GLY A CA 1
ATOM 1534 C C . GLY A 1 192 ? 6.052 14.085 11.925 1.00 82.75 192 GLY A C 1
ATOM 1535 O O . GLY A 1 192 ? 5.424 13.291 11.227 1.00 82.75 192 GLY A O 1
ATOM 1536 N N . GLY A 1 193 ? 6.990 14.907 11.469 1.00 84.62 193 GLY A N 1
ATOM 1537 C CA . GLY A 1 193 ? 7.518 14.824 10.125 1.00 84.62 193 GLY A CA 1
ATOM 1538 C C . GLY A 1 193 ? 8.241 13.510 9.876 1.00 84.62 193 GLY A C 1
ATOM 1539 O O . GLY A 1 193 ? 8.977 13.044 10.744 1.00 84.62 193 GLY A O 1
ATOM 1540 N N . CYS A 1 194 ? 8.022 12.938 8.700 1.00 85.06 194 CYS A N 1
ATOM 1541 C CA . CYS A 1 194 ? 8.555 11.659 8.289 1.00 85.06 194 CYS A CA 1
ATOM 1542 C C . CYS A 1 194 ? 9.325 11.744 6.984 1.00 85.06 194 CYS A C 1
ATOM 1544 O O . CYS A 1 194 ? 8.881 12.378 6.030 1.00 85.06 194 CYS A O 1
ATOM 1546 N N . GLY A 1 195 ? 10.475 11.070 6.962 1.00 83.38 195 GLY A N 1
ATOM 1547 C CA . GLY A 1 195 ? 11.361 11.044 5.808 1.00 83.38 195 GLY A CA 1
ATOM 1548 C C . GLY A 1 195 ? 12.030 12.391 5.534 1.00 83.38 195 GLY A C 1
ATOM 1549 O O . GLY A 1 195 ? 12.060 13.297 6.374 1.00 83.38 195 GLY A O 1
ATOM 1550 N N . TYR A 1 196 ? 12.598 12.505 4.337 1.00 77.19 196 TYR A N 1
ATOM 1551 C CA . TYR A 1 196 ? 13.236 13.732 3.879 1.00 77.19 196 TYR A CA 1
ATOM 1552 C C . TYR A 1 196 ? 12.180 14.832 3.699 1.00 77.19 196 TYR A C 1
ATOM 1554 O O . TYR A 1 196 ? 11.190 14.630 3.005 1.00 77.19 196 TYR A O 1
ATOM 1562 N N . GLY A 1 197 ? 12.369 15.980 4.355 1.00 83.62 197 GLY A N 1
ATOM 1563 C CA . GLY A 1 197 ? 11.406 17.091 4.350 1.00 83.62 197 GLY A CA 1
ATOM 1564 C C . GLY A 1 197 ? 10.438 17.114 5.537 1.00 83.62 197 GLY A C 1
ATOM 1565 O O . GLY A 1 197 ? 9.764 18.120 5.742 1.00 83.62 197 GLY A O 1
ATOM 1566 N N . GLY A 1 198 ? 10.407 16.066 6.370 1.00 89.62 198 GLY A N 1
ATOM 1567 C CA . GLY A 1 198 ? 9.630 16.083 7.609 1.00 89.62 198 GLY A CA 1
ATOM 1568 C C . GLY A 1 198 ? 8.124 16.226 7.373 1.00 89.62 198 GLY A C 1
ATOM 1569 O O . GLY A 1 198 ? 7.442 16.947 8.104 1.00 89.62 198 GLY A O 1
ATOM 1570 N N . GLU A 1 199 ? 7.580 15.531 6.377 1.00 91.44 199 GLU A N 1
ATOM 1571 C CA . GLU A 1 199 ? 6.150 15.595 6.092 1.00 91.44 199 GLU A CA 1
ATOM 1572 C C . GLU A 1 199 ? 5.328 14.748 7.060 1.00 91.44 199 GLU A C 1
ATOM 1574 O O . GLU A 1 199 ? 5.692 13.627 7.405 1.00 91.44 199 GLU A O 1
ATOM 1579 N N . VAL A 1 200 ? 4.170 15.256 7.484 1.00 92.88 200 VAL A N 1
ATOM 1580 C CA . VAL A 1 200 ? 3.242 14.458 8.297 1.00 92.88 200 VAL A CA 1
ATOM 1581 C C . VAL A 1 200 ? 2.752 13.255 7.470 1.00 92.88 200 VAL A C 1
ATOM 1583 O O . VAL A 1 200 ? 2.239 13.479 6.367 1.00 92.88 200 VAL A O 1
ATOM 1586 N N . PRO A 1 201 ? 2.832 12.009 7.987 1.00 93.00 201 PRO A N 1
ATOM 1587 C CA . PRO A 1 201 ? 2.363 10.823 7.276 1.00 93.00 201 PRO A CA 1
ATOM 1588 C C . PRO A 1 201 ? 0.925 10.966 6.773 1.00 93.00 201 PRO A C 1
ATOM 1590 O O . PRO A 1 201 ? 0.048 11.439 7.503 1.00 93.00 201 PRO A O 1
ATOM 1593 N N . ALA A 1 202 ? 0.659 10.509 5.548 1.00 94.31 202 ALA A N 1
ATOM 1594 C CA . ALA A 1 202 ? -0.667 10.595 4.934 1.00 94.31 202 ALA A CA 1
ATOM 1595 C C . ALA A 1 202 ? -1.755 9.923 5.793 1.00 94.31 202 ALA A C 1
ATOM 1597 O O . ALA A 1 202 ? -2.808 10.516 6.020 1.00 94.31 202 ALA A O 1
ATOM 1598 N N . GLY A 1 203 ? -1.458 8.762 6.393 1.00 95.31 203 GLY A N 1
ATOM 1599 C CA . GLY A 1 203 ? -2.375 8.082 7.318 1.00 95.31 203 GLY A CA 1
ATOM 1600 C C . GLY A 1 203 ? -2.737 8.922 8.548 1.00 95.31 203 GLY A C 1
ATOM 1601 O O . GLY A 1 203 ? -3.897 8.953 8.956 1.00 95.31 203 GLY A O 1
ATOM 1602 N N . ARG A 1 204 ? -1.785 9.690 9.095 1.00 95.38 204 ARG A N 1
ATOM 1603 C CA . ARG A 1 204 ? -2.057 10.631 10.193 1.00 95.38 204 ARG A CA 1
ATOM 1604 C C . ARG A 1 204 ? -2.928 11.793 9.739 1.00 95.38 204 ARG A C 1
ATOM 1606 O O . ARG A 1 204 ? -3.872 12.134 10.446 1.00 95.38 204 ARG A O 1
ATOM 1613 N N . LYS A 1 205 ? -2.632 12.393 8.578 1.00 96.00 205 LYS A N 1
ATOM 1614 C CA . LYS A 1 205 ? -3.452 13.474 7.997 1.00 96.00 205 LYS A CA 1
ATOM 1615 C C . LYS A 1 205 ? -4.900 13.001 7.801 1.00 96.00 205 LYS A C 1
ATOM 1617 O O . LYS A 1 205 ? -5.823 13.688 8.233 1.00 96.00 205 LYS A O 1
ATOM 1622 N N . ALA A 1 206 ? -5.080 11.806 7.237 1.00 97.44 206 ALA A N 1
ATOM 1623 C CA . ALA A 1 206 ? -6.383 11.187 7.019 1.00 97.44 206 ALA A CA 1
ATOM 1624 C C . ALA A 1 206 ? -7.127 10.898 8.335 1.00 97.44 206 ALA A C 1
ATOM 1626 O O . ALA A 1 206 ? -8.294 11.260 8.478 1.00 97.44 206 ALA A O 1
ATOM 1627 N N . MET A 1 207 ? -6.455 10.308 9.333 1.00 98.00 207 MET A N 1
ATOM 1628 C CA . MET A 1 207 ? -7.077 10.018 10.632 1.00 98.00 207 MET A CA 1
ATOM 1629 C C . MET A 1 207 ? -7.479 11.302 11.363 1.00 98.00 207 MET A C 1
ATOM 1631 O O . MET A 1 207 ? -8.566 11.387 11.934 1.00 98.00 207 MET A O 1
ATOM 1635 N N . GLU A 1 208 ? -6.635 12.331 11.307 1.00 97.06 208 GLU A N 1
ATOM 1636 C CA . GLU A 1 208 ? -6.941 13.628 11.901 1.00 97.06 208 GLU A CA 1
ATOM 1637 C C . GLU A 1 208 ? -8.139 14.301 11.224 1.00 97.06 208 GLU A C 1
ATOM 1639 O O . GLU A 1 208 ? -8.936 14.939 11.910 1.00 97.06 208 GLU A O 1
ATOM 1644 N N . ALA A 1 209 ? -8.312 14.134 9.908 1.00 98.19 209 ALA A N 1
ATOM 1645 C CA . ALA A 1 209 ? -9.497 14.619 9.203 1.00 98.19 209 ALA A CA 1
ATOM 1646 C C . ALA A 1 209 ? -10.780 13.950 9.727 1.00 98.19 209 ALA A C 1
ATOM 1648 O O . ALA A 1 209 ? -11.741 14.650 10.058 1.00 98.19 209 ALA A O 1
ATOM 1649 N N . LEU A 1 210 ? -10.779 12.619 9.896 1.00 98.50 210 LEU A N 1
ATOM 1650 C CA . LEU A 1 210 ? -11.917 11.893 10.478 1.00 98.50 210 LEU A CA 1
ATOM 1651 C C . LEU A 1 210 ? -12.200 12.337 11.922 1.00 98.50 210 LEU A C 1
ATOM 1653 O O . LEU A 1 210 ? -13.356 12.567 12.289 1.00 98.50 210 LEU A O 1
ATOM 1657 N N . ARG A 1 211 ? -11.144 12.508 12.729 1.00 97.69 211 ARG A N 1
ATOM 1658 C CA . ARG A 1 211 ? -11.238 12.923 14.136 1.00 97.69 211 ARG A CA 1
ATOM 1659 C C . ARG A 1 211 ? -11.797 14.336 14.278 1.00 97.69 211 ARG A C 1
ATOM 1661 O O . ARG A 1 211 ? -12.724 14.543 15.058 1.00 97.69 211 ARG A O 1
ATOM 1668 N N . LYS A 1 212 ? -11.281 15.299 13.506 1.00 97.62 212 LYS A N 1
ATOM 1669 C CA . LYS A 1 212 ? -11.762 16.692 13.494 1.00 97.62 212 LYS A CA 1
ATOM 1670 C C . LYS A 1 212 ? -13.223 16.797 13.068 1.00 97.62 212 LYS A C 1
ATOM 1672 O O . LYS A 1 212 ? -13.941 17.641 13.589 1.00 97.62 212 LYS A O 1
ATOM 1677 N N . ALA A 1 213 ? -13.666 15.930 12.160 1.00 98.06 213 ALA A N 1
ATOM 1678 C CA . ALA A 1 213 ? -15.060 15.861 11.738 1.00 98.06 213 ALA A CA 1
ATOM 1679 C C . ALA A 1 213 ? -15.982 15.140 12.745 1.00 98.06 213 ALA A C 1
ATOM 1681 O O . ALA A 1 213 ? -17.179 15.025 12.490 1.00 98.06 213 ALA A O 1
ATOM 1682 N N . GLY A 1 214 ? -15.450 14.615 13.857 1.00 97.25 214 GLY A N 1
ATOM 1683 C CA . GLY A 1 214 ? -16.228 13.885 14.863 1.00 97.25 214 GLY A CA 1
ATOM 1684 C C . GLY A 1 214 ? -16.799 12.552 14.366 1.00 97.25 214 GLY A C 1
ATOM 1685 O O . GLY A 1 214 ? -17.733 12.022 14.966 1.00 97.25 214 GLY A O 1
ATOM 1686 N N . ARG A 1 215 ? -16.265 11.995 13.271 1.00 98.31 215 ARG A N 1
ATOM 1687 C CA . ARG A 1 215 ? -16.786 10.782 12.621 1.00 98.31 215 ARG A CA 1
ATOM 1688 C C . ARG A 1 215 ? -16.230 9.507 13.244 1.00 98.31 215 ARG A C 1
ATOM 1690 O O . ARG A 1 215 ? -15.495 8.749 12.613 1.00 98.31 215 ARG A O 1
ATOM 1697 N N . MET A 1 216 ? -16.585 9.284 14.509 1.00 97.88 216 MET A N 1
ATOM 1698 C CA . MET A 1 216 ? -16.136 8.115 15.274 1.00 97.88 216 MET A CA 1
ATOM 1699 C C . MET A 1 216 ? -16.606 6.791 14.681 1.00 97.88 216 MET A C 1
ATOM 1701 O O . MET A 1 216 ? -15.886 5.808 14.784 1.00 97.88 216 MET A O 1
ATOM 1705 N N . ASP A 1 217 ? -17.753 6.782 14.010 1.00 98.19 217 ASP A N 1
ATOM 1706 C CA . ASP A 1 217 ? -18.262 5.641 13.250 1.00 98.19 217 ASP A CA 1
ATOM 1707 C C . ASP A 1 217 ? -17.323 5.242 12.096 1.00 98.19 217 ASP A C 1
ATOM 1709 O O . ASP A 1 217 ? -17.049 4.059 11.892 1.00 98.19 217 ASP A O 1
ATOM 1713 N N . LEU A 1 218 ? -16.748 6.222 11.385 1.00 98.62 218 LEU A N 1
ATOM 1714 C CA . LEU A 1 218 ? -15.747 5.965 10.345 1.00 98.62 218 LEU A CA 1
ATOM 1715 C C . LEU A 1 218 ? -14.438 5.446 10.950 1.00 98.62 218 LEU A C 1
ATOM 1717 O O . LEU A 1 218 ? -13.867 4.490 10.431 1.00 98.62 218 LEU A O 1
ATOM 1721 N N . ILE A 1 219 ? -13.985 6.026 12.067 1.00 98.62 219 ILE A N 1
ATOM 1722 C CA . ILE A 1 219 ? -12.784 5.561 12.786 1.00 98.62 219 ILE A CA 1
ATOM 1723 C C . ILE A 1 219 ? -12.980 4.128 13.303 1.00 98.62 219 ILE A C 1
ATOM 1725 O O . ILE A 1 219 ? -12.062 3.313 13.237 1.00 98.62 219 ILE A O 1
ATOM 1729 N N . GLU A 1 220 ? -14.184 3.788 13.760 1.00 98.50 220 GLU A N 1
ATOM 1730 C CA . GLU A 1 220 ? -14.547 2.435 14.177 1.00 98.50 220 GLU A CA 1
ATOM 1731 C C . GLU A 1 220 ? -14.457 1.431 13.021 1.00 98.50 220 GLU A C 1
ATOM 1733 O O . GLU A 1 220 ? -13.935 0.330 13.193 1.00 98.50 220 GLU A O 1
ATOM 1738 N N . ASN A 1 221 ? -14.901 1.816 11.822 1.00 98.62 221 ASN A N 1
ATOM 1739 C CA . ASN A 1 221 ? -14.699 0.996 10.631 1.00 98.62 221 ASN A CA 1
ATOM 1740 C C . ASN A 1 221 ? -13.216 0.879 10.261 1.00 98.62 221 ASN A C 1
ATOM 1742 O O . ASN A 1 221 ? -12.772 -0.211 9.918 1.00 98.62 221 ASN A O 1
ATOM 1746 N N . VAL A 1 222 ? -12.425 1.951 10.374 1.00 98.44 222 VAL A N 1
ATOM 1747 C CA . VAL A 1 222 ? -10.972 1.884 10.134 1.00 98.44 222 VAL A CA 1
ATOM 1748 C C . VAL A 1 222 ? -10.287 0.928 11.116 1.00 98.44 222 VAL A C 1
ATOM 1750 O O . VAL A 1 222 ? -9.400 0.176 10.718 1.00 98.44 222 VAL A O 1
ATOM 1753 N N . LEU A 1 223 ? -10.728 0.879 12.376 1.00 98.31 223 LEU A N 1
ATOM 1754 C CA . LEU A 1 223 ? -10.226 -0.063 13.382 1.00 98.31 223 LEU A CA 1
ATOM 1755 C C . LEU A 1 223 ? -10.437 -1.537 12.981 1.00 98.31 223 LEU A C 1
ATOM 1757 O O . LEU A 1 223 ? -9.624 -2.395 13.329 1.00 98.31 223 LEU A O 1
ATOM 1761 N N . ARG A 1 224 ? -11.504 -1.823 12.229 1.00 98.06 224 ARG A N 1
ATOM 1762 C CA . ARG A 1 224 ? -11.821 -3.144 11.652 1.00 98.06 224 ARG A CA 1
ATOM 1763 C C . ARG A 1 224 ? -11.399 -3.276 10.187 1.00 98.06 224 ARG A C 1
ATOM 1765 O O . ARG A 1 224 ? -11.689 -4.280 9.546 1.00 98.06 224 ARG A O 1
ATOM 1772 N N . GLY A 1 225 ? -10.735 -2.252 9.663 1.00 97.31 225 GLY A N 1
ATOM 1773 C CA . GLY A 1 225 ? -10.393 -2.116 8.260 1.00 97.31 225 GLY A CA 1
ATOM 1774 C C . GLY A 1 225 ? -9.231 -2.996 7.826 1.00 97.31 225 GLY A C 1
ATOM 1775 O O . GLY A 1 225 ? -8.609 -3.717 8.607 1.00 97.31 225 GLY A O 1
ATOM 1776 N N . TYR A 1 226 ? -8.911 -2.904 6.542 1.00 96.81 226 TYR A N 1
ATOM 1777 C CA . TYR A 1 226 ? -7.951 -3.800 5.911 1.00 96.81 226 TYR A CA 1
ATOM 1778 C C . TYR A 1 226 ? -6.510 -3.267 6.029 1.00 96.81 226 TYR A C 1
ATOM 1780 O O . TYR A 1 226 ? -5.574 -4.039 6.229 1.00 96.81 226 TYR A O 1
ATOM 1788 N N . ASN A 1 227 ? -6.312 -1.944 6.054 1.00 96.62 227 ASN A N 1
ATOM 1789 C CA . ASN A 1 227 ? -4.994 -1.325 6.238 1.00 96.62 227 ASN A CA 1
ATOM 1790 C C . ASN A 1 227 ? -4.444 -1.521 7.675 1.00 96.62 227 ASN A C 1
ATOM 1792 O O . ASN A 1 227 ? -5.052 -1.035 8.634 1.00 96.62 227 ASN A O 1
ATOM 1796 N N . PRO A 1 228 ? -3.277 -2.164 7.879 1.00 95.94 228 PRO A N 1
ATOM 1797 C CA . PRO A 1 228 ? -2.678 -2.311 9.210 1.00 95.94 228 PRO A CA 1
ATOM 1798 C C . PRO A 1 228 ? -2.337 -0.982 9.895 1.00 95.94 228 PRO A C 1
ATOM 1800 O O . PRO A 1 228 ? -2.625 -0.811 11.078 1.00 95.94 228 PRO A O 1
ATOM 1803 N N . GLY A 1 229 ? -1.743 -0.029 9.170 1.00 96.00 229 GLY A N 1
ATOM 1804 C CA . GLY A 1 229 ? -1.397 1.275 9.739 1.00 96.00 229 GLY A CA 1
ATOM 1805 C C . GLY A 1 229 ? -2.641 2.117 10.024 1.00 96.00 229 GLY A C 1
ATOM 1806 O O . GLY A 1 229 ? -2.704 2.773 11.062 1.00 96.00 229 GLY A O 1
ATOM 1807 N N . GLY A 1 230 ? -3.673 2.014 9.178 1.00 97.44 230 GLY A N 1
ATOM 1808 C CA . GLY A 1 230 ? -4.990 2.601 9.444 1.00 97.44 230 GLY A CA 1
ATOM 1809 C C . GLY A 1 230 ? -5.595 2.092 10.757 1.00 97.44 230 GLY A C 1
ATOM 1810 O O . GLY A 1 230 ? -5.961 2.892 11.620 1.00 97.44 230 GLY A O 1
ATOM 1811 N N . ARG A 1 231 ? -5.597 0.768 10.969 1.00 97.38 231 ARG A N 1
ATOM 1812 C CA . ARG A 1 231 ? -6.056 0.138 12.221 1.00 97.38 231 ARG A CA 1
ATOM 1813 C C . ARG A 1 231 ? -5.295 0.635 13.447 1.00 97.38 231 ARG A C 1
ATOM 1815 O O . ARG A 1 231 ? -5.906 0.897 14.482 1.00 97.38 231 ARG A O 1
ATOM 1822 N N . VAL A 1 232 ? -3.974 0.791 13.338 1.00 96.62 232 VAL A N 1
ATOM 1823 C CA . VAL A 1 232 ? -3.155 1.345 14.426 1.00 96.62 232 VAL A CA 1
ATOM 1824 C C . VAL A 1 232 ? -3.535 2.792 14.718 1.00 96.62 232 VAL A C 1
ATOM 1826 O O . VAL A 1 232 ? -3.777 3.115 15.877 1.00 96.62 232 VAL A O 1
ATOM 1829 N N . TYR A 1 233 ? -3.657 3.647 13.701 1.00 97.31 233 TYR A N 1
ATOM 1830 C CA . TYR A 1 233 ? -4.099 5.030 13.894 1.00 97.31 233 TYR A CA 1
ATOM 1831 C C . TYR A 1 233 ? -5.485 5.120 14.546 1.00 97.31 233 TYR A C 1
ATOM 1833 O O . TYR A 1 233 ? -5.680 5.933 15.449 1.00 97.31 233 TYR A O 1
ATOM 1841 N N . ALA A 1 234 ? -6.427 4.259 14.153 1.00 97.94 234 ALA A N 1
ATOM 1842 C CA . ALA A 1 234 ? -7.757 4.225 14.754 1.00 97.94 234 ALA A CA 1
ATOM 1843 C C . ALA A 1 234 ? -7.708 3.787 16.224 1.00 97.94 234 ALA A C 1
ATOM 1845 O O . ALA A 1 234 ? -8.334 4.412 17.081 1.00 97.94 234 ALA A O 1
ATOM 1846 N N . ALA A 1 235 ? -6.917 2.757 16.542 1.00 97.50 235 ALA A N 1
ATOM 1847 C CA . ALA A 1 235 ? -6.715 2.316 17.919 1.00 97.50 235 ALA A CA 1
ATOM 1848 C C . ALA A 1 235 ? -6.094 3.428 18.780 1.00 97.50 235 ALA A C 1
ATOM 1850 O O . ALA A 1 235 ? -6.566 3.678 19.887 1.00 97.50 235 ALA A O 1
ATOM 1851 N N . LEU A 1 236 ? -5.084 4.138 18.262 1.00 96.25 236 LEU A N 1
ATOM 1852 C CA . LEU A 1 236 ? -4.470 5.281 18.942 1.00 96.25 236 LEU A CA 1
ATOM 1853 C C . LEU A 1 236 ? -5.486 6.404 19.202 1.00 96.25 236 LEU A C 1
ATOM 1855 O O . LEU A 1 236 ? -5.516 6.939 20.310 1.00 96.25 236 LEU A O 1
ATOM 1859 N N . ALA A 1 237 ? -6.356 6.712 18.235 1.00 96.81 237 ALA A N 1
ATOM 1860 C CA . ALA A 1 237 ? -7.407 7.716 18.398 1.00 96.81 237 ALA A CA 1
ATOM 1861 C C . ALA A 1 237 ? -8.395 7.350 19.524 1.00 96.81 237 ALA A C 1
ATOM 1863 O O . ALA A 1 237 ? -8.725 8.197 20.357 1.00 96.81 237 ALA A O 1
ATOM 1864 N N . PHE A 1 238 ? -8.825 6.087 19.610 1.00 97.81 238 PHE A N 1
ATOM 1865 C CA . PHE A 1 238 ? -9.686 5.623 20.706 1.00 97.81 238 PHE A CA 1
ATOM 1866 C C . PHE A 1 238 ? -8.968 5.617 22.062 1.00 97.81 238 PHE A C 1
ATOM 1868 O O . PHE A 1 238 ? -9.538 6.054 23.061 1.00 97.81 238 PHE A O 1
ATOM 1875 N N . LEU A 1 239 ? -7.707 5.180 22.118 1.00 95.81 239 LEU A N 1
ATOM 1876 C CA . LEU A 1 239 ? -6.916 5.202 23.354 1.00 95.81 239 LEU A CA 1
ATOM 1877 C C . LEU A 1 239 ? -6.681 6.636 23.860 1.00 95.81 239 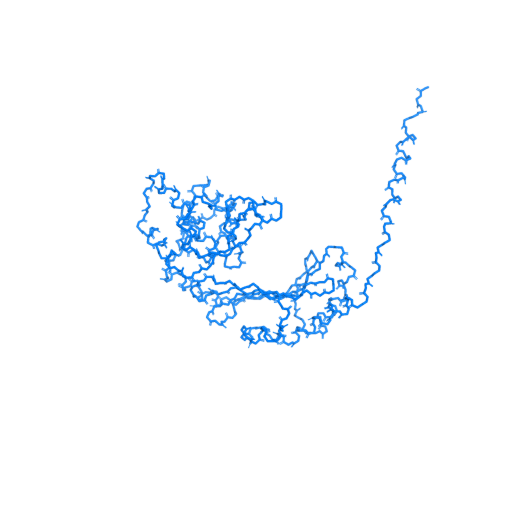LEU A C 1
ATOM 1879 O O . LEU A 1 239 ? -6.698 6.877 25.068 1.00 95.81 239 LEU A O 1
ATOM 1883 N N . GLU A 1 240 ? -6.502 7.608 22.961 1.00 94.94 240 GLU A N 1
ATOM 1884 C CA . GLU A 1 240 ? -6.436 9.031 23.315 1.00 94.94 240 GLU A CA 1
ATOM 1885 C C . GLU A 1 240 ? -7.752 9.518 23.943 1.00 94.94 240 GLU A C 1
ATOM 1887 O O . GLU A 1 240 ? -7.727 10.201 24.968 1.00 94.94 240 GLU A O 1
ATOM 1892 N N . GLN A 1 241 ? -8.904 9.141 23.378 1.00 95.38 241 GLN A N 1
ATOM 1893 C CA . GLN A 1 241 ? -10.212 9.475 23.952 1.00 95.38 241 GLN A CA 1
ATOM 1894 C C . GLN A 1 241 ? -10.415 8.845 25.331 1.00 95.38 241 GLN A C 1
ATOM 1896 O O . GLN A 1 241 ? -10.846 9.530 26.260 1.00 95.38 241 GLN A O 1
ATOM 1901 N N . GLN A 1 242 ? -10.033 7.578 25.495 1.00 95.44 242 GLN A N 1
ATOM 1902 C CA . GLN A 1 242 ? -10.109 6.889 26.781 1.00 95.44 242 GLN A CA 1
ATOM 1903 C C . GLN A 1 242 ? -9.284 7.595 27.861 1.00 95.44 242 GLN A C 1
ATOM 1905 O O . GLN A 1 242 ? -9.759 7.792 28.978 1.00 95.44 242 GLN A O 1
ATOM 1910 N N . ARG A 1 243 ? -8.073 8.058 27.521 1.00 94.81 243 ARG A N 1
ATOM 1911 C CA . ARG A 1 243 ? -7.220 8.856 28.424 1.00 94.81 243 ARG A CA 1
ATOM 1912 C C . ARG A 1 243 ? -7.846 10.191 28.826 1.00 94.81 243 ARG A C 1
ATOM 1914 O O . ARG A 1 243 ? -7.517 10.715 29.884 1.00 94.81 243 ARG A O 1
ATOM 1921 N N . ARG A 1 244 ? -8.747 10.733 28.005 1.00 95.75 244 ARG A N 1
ATOM 1922 C CA . ARG A 1 244 ? -9.539 11.937 28.309 1.00 95.75 244 ARG A CA 1
ATOM 1923 C C . ARG A 1 244 ? -10.819 11.634 29.096 1.00 95.75 244 ARG A C 1
ATOM 1925 O O . ARG A 1 244 ? -11.632 12.531 29.282 1.00 95.75 244 ARG A O 1
ATOM 1932 N N . GLY A 1 245 ?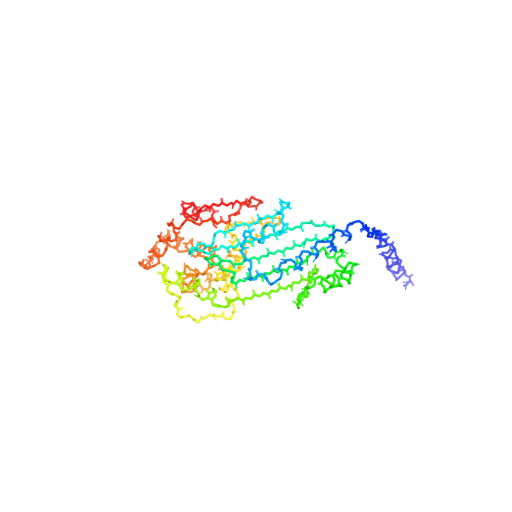 -11.008 10.394 29.547 1.00 96.62 245 GLY A N 1
ATOM 1933 C CA . GLY A 1 245 ? -12.174 9.972 30.322 1.00 96.62 245 GLY A CA 1
ATOM 1934 C C . GLY A 1 245 ? -13.388 9.582 29.478 1.00 96.62 245 GLY A C 1
ATOM 1935 O O . GLY A 1 245 ? -14.454 9.343 30.038 1.00 96.62 245 GLY A O 1
ATOM 1936 N N . VAL A 1 246 ? -13.258 9.493 28.148 1.00 96.94 246 VAL A N 1
ATOM 1937 C CA . VAL A 1 246 ? -14.344 8.998 27.292 1.00 96.94 246 VAL A CA 1
ATOM 1938 C C . VAL A 1 246 ? -14.447 7.483 27.443 1.00 96.94 246 VAL A C 1
ATOM 1940 O O . VAL A 1 246 ? -13.478 6.753 27.233 1.00 96.94 246 VAL A O 1
ATOM 1943 N N . TRP A 1 247 ? -15.636 6.994 27.787 1.00 96.31 247 TRP A N 1
ATOM 1944 C CA . TRP A 1 247 ? -15.890 5.560 27.853 1.00 96.31 247 TRP A CA 1
ATOM 1945 C C . TRP A 1 247 ? -15.884 4.939 26.451 1.00 96.31 247 TRP A C 1
ATOM 1947 O O . TRP A 1 247 ? -16.613 5.385 25.565 1.00 96.31 247 TRP A O 1
ATOM 1957 N N . LEU A 1 248 ? -15.081 3.890 26.253 1.00 97.00 248 LEU A N 1
ATOM 1958 C CA . LEU A 1 248 ? -15.041 3.149 24.993 1.00 97.00 248 LEU A CA 1
ATOM 1959 C C . LEU A 1 248 ? -16.063 2.004 24.999 1.00 97.00 248 LEU A C 1
ATOM 1961 O O . LEU A 1 248 ? -16.088 1.241 25.970 1.00 97.00 248 LEU A O 1
ATOM 1965 N N . PRO A 1 249 ? -16.838 1.799 23.918 1.00 96.69 249 PRO A N 1
ATOM 1966 C CA . PRO A 1 249 ? -17.703 0.630 23.787 1.00 96.69 249 PRO A CA 1
ATOM 1967 C C . PRO A 1 249 ? -16.925 -0.692 23.960 1.00 96.69 249 PRO A C 1
ATOM 1969 O O . PRO A 1 249 ? -15.795 -0.791 23.469 1.00 96.69 249 PRO A O 1
ATOM 1972 N N . PRO A 1 250 ? -17.500 -1.731 24.600 1.00 97.00 250 PRO A N 1
ATOM 1973 C CA . PRO A 1 250 ? -16.812 -3.012 24.815 1.00 97.00 250 PRO A CA 1
ATOM 1974 C C . PRO A 1 250 ? -16.281 -3.656 23.527 1.00 97.00 250 PRO A C 1
ATOM 1976 O O . PRO A 1 250 ? -15.174 -4.186 23.503 1.00 97.00 250 PRO A O 1
ATOM 1979 N N . GLU A 1 251 ? -17.029 -3.545 22.430 1.00 97.00 251 GLU A N 1
ATOM 1980 C CA . GLU A 1 251 ? -16.632 -4.024 21.099 1.00 97.00 251 GLU A CA 1
ATOM 1981 C C . GLU A 1 251 ? -15.369 -3.340 20.551 1.00 97.00 251 GLU A C 1
ATOM 1983 O O . GLU A 1 251 ? -14.538 -3.984 19.906 1.00 97.00 251 GLU A O 1
ATOM 1988 N N . VAL A 1 252 ? -15.184 -2.048 20.838 1.00 97.81 252 VAL A N 1
ATOM 1989 C CA . VAL A 1 252 ? -13.987 -1.289 20.452 1.00 97.81 252 VAL A CA 1
ATOM 1990 C C . VAL A 1 252 ? -12.796 -1.740 21.291 1.00 97.81 252 VAL A C 1
ATOM 1992 O O . VAL A 1 252 ? -11.733 -2.027 20.739 1.00 97.81 252 VAL A O 1
ATOM 1995 N N . GLN A 1 253 ? -12.979 -1.871 22.609 1.00 97.62 253 GLN A N 1
ATOM 1996 C CA . GLN A 1 253 ? -11.930 -2.357 23.514 1.00 97.62 253 GLN A CA 1
ATOM 1997 C C . GLN A 1 253 ? -11.458 -3.762 23.121 1.00 97.62 253 GLN A C 1
ATOM 1999 O O . GLN A 1 253 ? -10.257 -4.023 23.047 1.00 97.62 253 GLN A O 1
ATOM 2004 N N . GLU A 1 254 ? -12.399 -4.651 22.802 1.00 97.81 254 GLU A N 1
ATOM 2005 C CA . GLU A 1 254 ? -12.108 -6.009 22.352 1.00 97.81 254 GLU A CA 1
ATOM 2006 C C . GLU A 1 254 ? -11.352 -6.021 21.018 1.00 97.81 254 GLU A C 1
ATOM 2008 O O . GLU A 1 254 ? -10.377 -6.759 20.858 1.00 97.81 254 GLU A O 1
ATOM 2013 N N . THR A 1 255 ? -11.737 -5.160 20.073 1.00 97.81 255 THR A N 1
ATOM 2014 C CA . THR A 1 255 ? -11.032 -5.035 18.790 1.00 97.81 255 THR A CA 1
ATOM 2015 C C . THR A 1 255 ? -9.593 -4.550 19.001 1.00 97.81 255 THR A C 1
ATOM 2017 O O . THR A 1 255 ? -8.661 -5.163 18.482 1.00 97.81 255 THR A O 1
ATOM 2020 N N . ILE A 1 256 ? -9.373 -3.521 19.829 1.00 97.06 256 ILE A N 1
ATOM 2021 C CA . ILE A 1 256 ? -8.025 -3.032 20.177 1.00 97.06 256 ILE A CA 1
ATOM 2022 C C . ILE A 1 256 ? -7.199 -4.139 20.844 1.00 97.06 256 ILE A C 1
ATOM 2024 O O . ILE A 1 256 ? -6.032 -4.342 20.498 1.00 97.06 256 ILE A O 1
ATOM 2028 N N . ARG A 1 257 ? -7.800 -4.907 21.761 1.00 97.12 257 ARG A N 1
ATOM 2029 C CA . ARG A 1 257 ? -7.140 -6.043 22.415 1.00 97.12 257 ARG A CA 1
ATOM 2030 C C . ARG A 1 257 ? -6.692 -7.087 21.393 1.00 97.12 257 ARG A C 1
ATOM 2032 O O . ARG A 1 257 ? -5.530 -7.494 21.430 1.00 97.12 257 ARG A O 1
ATOM 2039 N N . LYS A 1 258 ? -7.559 -7.473 20.452 1.00 96.88 258 LYS A N 1
ATOM 2040 C CA . LYS A 1 258 ? -7.209 -8.390 19.355 1.00 96.88 258 LYS A CA 1
ATOM 2041 C C . LYS A 1 258 ? -6.068 -7.840 18.503 1.00 96.88 258 LYS A C 1
ATOM 2043 O O . LYS A 1 258 ? -5.089 -8.550 18.292 1.00 96.88 258 LYS A O 1
ATOM 2048 N N . LEU A 1 259 ? -6.136 -6.570 18.092 1.00 95.25 259 LEU A N 1
ATOM 2049 C CA . LEU A 1 259 ? -5.068 -5.915 17.325 1.00 95.25 259 LEU A CA 1
ATOM 2050 C C . LEU A 1 259 ? -3.729 -5.934 18.068 1.00 95.25 259 LEU A C 1
ATOM 2052 O O . LEU A 1 259 ? -2.698 -6.231 17.472 1.00 95.25 259 LEU A O 1
ATOM 2056 N N . SER A 1 260 ? -3.738 -5.683 19.378 1.00 94.69 260 SER A N 1
ATOM 2057 C CA . SER A 1 260 ? -2.534 -5.711 20.220 1.00 94.69 260 SER A CA 1
ATOM 2058 C C . SER A 1 260 ? -1.900 -7.100 20.359 1.00 94.69 260 SER A C 1
ATOM 2060 O O . SER A 1 260 ? -0.724 -7.211 20.714 1.00 94.69 260 SER A O 1
ATOM 2062 N N . ALA A 1 261 ? -2.670 -8.156 20.089 1.00 95.25 261 ALA A N 1
ATOM 2063 C CA . ALA A 1 261 ? -2.217 -9.539 20.122 1.00 95.25 261 ALA A CA 1
ATOM 2064 C C . ALA A 1 261 ? -1.716 -10.037 18.756 1.00 95.25 261 ALA A C 1
ATOM 2066 O O . ALA A 1 261 ? -1.071 -11.086 18.697 1.00 95.25 261 ALA A O 1
ATOM 2067 N N . LEU A 1 262 ? -1.977 -9.301 17.668 1.00 93.06 262 LEU A N 1
ATOM 2068 C CA . LEU A 1 262 ? -1.505 -9.668 16.337 1.00 93.06 262 LEU A CA 1
ATOM 2069 C C . LEU A 1 262 ? 0.021 -9.570 16.256 1.00 93.06 262 LEU A C 1
ATOM 2071 O O . LEU A 1 262 ? 0.635 -8.574 16.647 1.00 93.06 262 LEU A O 1
ATOM 2075 N N . LYS A 1 263 ? 0.635 -10.601 15.675 1.00 92.50 263 LYS A N 1
ATOM 2076 C CA . LYS A 1 263 ? 2.062 -10.624 15.341 1.00 92.50 263 LYS A CA 1
ATOM 2077 C C . LYS A 1 263 ? 2.284 -9.944 13.991 1.00 92.50 263 LYS A C 1
ATOM 2079 O O . LYS A 1 263 ? 2.654 -10.596 13.026 1.00 92.50 263 LYS A O 1
ATOM 2084 N N . ILE A 1 264 ? 2.015 -8.643 13.930 1.00 91.75 264 ILE A N 1
ATOM 2085 C CA . ILE A 1 264 ? 2.260 -7.817 12.741 1.00 91.75 264 ILE A CA 1
ATOM 2086 C C . ILE A 1 264 ? 3.276 -6.727 13.057 1.00 91.75 264 ILE A C 1
ATOM 2088 O O . ILE A 1 264 ? 3.262 -6.146 14.151 1.00 91.75 264 ILE A O 1
ATOM 2092 N N . THR A 1 265 ? 4.149 -6.450 12.095 1.00 92.69 265 THR A N 1
ATOM 2093 C CA . THR A 1 265 ? 5.044 -5.299 12.143 1.00 92.69 265 THR A CA 1
ATOM 2094 C C . THR A 1 265 ? 4.379 -4.106 11.472 1.00 92.69 265 THR A C 1
ATOM 2096 O O . THR A 1 265 ? 3.616 -4.220 10.517 1.00 92.69 265 THR A O 1
ATOM 2099 N N . ILE A 1 266 ? 4.649 -2.934 12.019 1.00 93.31 266 ILE A N 1
ATOM 2100 C CA . ILE A 1 266 ? 4.179 -1.649 11.538 1.00 93.31 266 ILE A CA 1
ATOM 2101 C C . ILE A 1 266 ? 5.426 -0.830 11.287 1.00 93.31 266 ILE A C 1
ATOM 2103 O O . ILE A 1 266 ? 6.311 -0.746 12.144 1.00 93.31 266 ILE A O 1
ATOM 2107 N N . THR A 1 267 ? 5.512 -0.239 10.104 1.00 92.50 267 THR A N 1
ATOM 2108 C CA . THR A 1 267 ? 6.581 0.709 9.841 1.00 92.50 267 THR A CA 1
ATOM 2109 C C . THR A 1 267 ? 6.243 2.007 10.543 1.00 92.50 267 THR A C 1
ATOM 2111 O O . THR A 1 267 ? 5.253 2.672 10.237 1.00 92.50 267 THR A O 1
ATOM 2114 N N . THR A 1 268 ? 7.070 2.333 11.520 1.00 93.25 268 THR A N 1
ATOM 2115 C CA . THR A 1 268 ? 6.991 3.564 12.277 1.00 93.25 268 THR A CA 1
ATOM 2116 C C . THR A 1 268 ? 8.022 4.558 11.796 1.00 93.25 268 THR A C 1
ATOM 2118 O O . THR A 1 268 ? 9.058 4.177 11.246 1.00 93.25 268 THR A O 1
ATOM 2121 N N . CYS A 1 269 ? 7.757 5.832 12.036 1.00 92.00 269 CYS A N 1
ATOM 2122 C CA . CYS A 1 269 ? 8.697 6.872 11.683 1.00 92.00 269 CYS A CA 1
ATOM 2123 C C . CYS A 1 269 ? 8.745 7.999 12.726 1.00 92.00 269 CYS A C 1
ATOM 2125 O O . CYS A 1 269 ? 7.714 8.438 13.244 1.00 92.00 269 CYS A O 1
ATOM 2127 N N . GLU A 1 270 ? 9.967 8.453 13.008 1.00 90.19 270 GLU A N 1
ATOM 2128 C CA . GLU A 1 270 ? 10.295 9.563 13.902 1.00 90.19 270 GLU A CA 1
ATOM 2129 C C . GLU A 1 270 ? 11.373 10.436 13.235 1.00 90.19 270 GLU A C 1
ATOM 2131 O O . GLU A 1 270 ? 12.565 10.118 13.251 1.00 90.19 270 GLU A O 1
ATOM 2136 N N . GLY A 1 271 ? 10.955 11.516 12.566 1.00 89.00 271 GLY A N 1
ATOM 2137 C CA . GLY A 1 271 ? 11.859 12.318 11.741 1.00 89.00 271 GLY A CA 1
ATOM 2138 C C . GLY A 1 271 ? 12.341 11.534 10.518 1.00 89.00 271 GLY A C 1
ATOM 2139 O O . GLY A 1 271 ? 11.552 10.960 9.769 1.00 89.00 271 GLY A O 1
ATOM 2140 N N . CYS A 1 272 ? 13.658 11.475 10.326 1.00 88.31 272 CYS A N 1
ATOM 2141 C CA . CYS A 1 272 ? 14.273 10.688 9.253 1.00 88.31 272 CYS A CA 1
ATOM 2142 C C . CYS A 1 272 ? 14.441 9.201 9.610 1.00 88.31 272 CYS A C 1
ATOM 2144 O O . CYS A 1 272 ? 14.880 8.419 8.768 1.00 88.31 272 CYS A O 1
ATOM 2146 N N . ILE A 1 273 ? 14.133 8.799 10.849 1.00 89.25 273 ILE A N 1
ATOM 2147 C CA . ILE A 1 273 ? 14.336 7.426 11.313 1.00 89.25 273 ILE A CA 1
ATOM 2148 C C . ILE A 1 273 ? 13.083 6.614 11.001 1.00 89.25 273 ILE A C 1
ATOM 2150 O O . ILE A 1 273 ? 12.059 6.731 11.677 1.00 89.25 273 ILE A O 1
ATOM 2154 N N . VAL A 1 274 ? 13.184 5.762 9.984 1.00 90.06 274 VAL A N 1
ATOM 2155 C CA . VAL A 1 274 ? 12.180 4.746 9.659 1.00 90.06 274 VAL A CA 1
ATOM 2156 C C . VAL A 1 274 ? 12.583 3.441 10.335 1.00 90.06 274 VAL A C 1
ATOM 2158 O O . VAL A 1 274 ? 13.715 2.984 10.207 1.00 90.06 274 VAL A O 1
ATOM 2161 N N . SER A 1 275 ? 11.661 2.833 11.074 1.00 91.44 275 SER A N 1
ATOM 2162 C CA . SER A 1 275 ? 11.891 1.553 11.746 1.00 91.44 275 SER A CA 1
ATOM 2163 C C . SER A 1 275 ? 10.672 0.650 11.626 1.00 91.44 275 SER A C 1
ATOM 2165 O O . SER A 1 275 ? 9.557 1.115 11.402 1.00 91.44 275 SER A O 1
ATOM 2167 N N . GLN A 1 276 ? 10.870 -0.656 11.769 1.00 92.00 276 GLN A N 1
ATOM 2168 C CA . GLN A 1 276 ? 9.773 -1.608 11.903 1.00 92.00 276 GLN A CA 1
ATOM 2169 C C . GLN A 1 276 ? 9.617 -1.989 13.372 1.00 92.00 276 GLN A C 1
ATOM 2171 O O . GLN A 1 276 ? 10.587 -2.354 14.034 1.00 92.00 276 GLN A O 1
ATOM 2176 N N . GLN A 1 277 ? 8.392 -1.916 13.882 1.00 92.94 277 GLN A N 1
ATOM 2177 C CA . GLN A 1 277 ? 8.074 -2.310 15.250 1.00 92.94 277 GLN A CA 1
ATOM 2178 C C . GLN A 1 277 ? 6.827 -3.182 15.274 1.00 92.94 277 GLN A C 1
ATOM 2180 O O . GLN A 1 277 ? 5.923 -3.018 14.462 1.00 92.94 277 GLN A O 1
ATOM 2185 N N . TRP A 1 278 ? 6.738 -4.102 16.230 1.00 93.12 278 TRP A N 1
ATOM 2186 C CA . TRP A 1 278 ? 5.500 -4.844 16.458 1.00 93.12 278 TRP A CA 1
ATOM 2187 C C . TRP A 1 278 ? 4.363 -3.884 16.826 1.00 93.12 278 TRP A C 1
ATOM 2189 O O . TRP A 1 278 ? 4.564 -3.004 17.665 1.00 93.12 278 TRP A O 1
ATOM 2199 N N . ALA A 1 279 ? 3.155 -4.092 16.291 1.00 91.50 279 ALA A N 1
ATOM 2200 C CA . ALA A 1 279 ? 1.984 -3.260 16.609 1.00 91.50 279 ALA A CA 1
ATOM 2201 C C . ALA A 1 279 ? 1.749 -3.124 18.127 1.00 91.50 279 ALA A C 1
ATOM 2203 O O . ALA A 1 279 ? 1.462 -2.042 18.637 1.00 91.50 279 ALA A O 1
ATOM 2204 N N . LYS A 1 280 ? 1.980 -4.206 18.882 1.00 92.50 280 LYS A N 1
ATOM 2205 C CA . LYS A 1 280 ? 1.929 -4.205 20.352 1.00 92.50 280 LYS A CA 1
ATOM 2206 C C . LYS A 1 280 ? 2.870 -3.182 21.002 1.00 92.50 280 LYS A C 1
ATOM 2208 O O . LYS A 1 280 ? 2.539 -2.644 22.055 1.00 92.50 280 LYS A O 1
ATOM 2213 N N . GLY A 1 281 ? 4.044 -2.947 20.416 1.00 91.00 281 GLY A N 1
ATOM 2214 C CA . GLY A 1 281 ? 5.004 -1.943 20.880 1.00 91.00 281 GLY A CA 1
ATOM 2215 C C . GLY A 1 281 ? 4.446 -0.530 20.746 1.00 91.00 281 GLY A C 1
ATOM 2216 O O . GLY A 1 281 ? 4.464 0.221 21.717 1.00 91.00 281 GLY A O 1
ATOM 2217 N N . VAL A 1 282 ? 3.833 -0.226 19.598 1.00 91.19 282 VAL A N 1
ATOM 2218 C CA . VAL A 1 282 ? 3.190 1.070 19.328 1.00 91.19 282 VAL A CA 1
ATOM 2219 C C . VAL A 1 282 ? 2.097 1.373 20.359 1.00 91.19 282 VAL A C 1
ATOM 2221 O O . VAL A 1 282 ? 2.057 2.466 20.920 1.00 91.19 282 VAL A O 1
ATOM 2224 N N . PHE A 1 283 ? 1.259 0.387 20.695 1.00 90.44 283 PHE A N 1
ATOM 2225 C CA . PHE A 1 283 ? 0.180 0.561 21.679 1.00 90.44 283 PHE A CA 1
ATOM 2226 C C . PHE A 1 283 ? 0.650 0.726 23.129 1.00 90.44 283 PHE A C 1
ATOM 2228 O O . PHE A 1 283 ? -0.114 1.213 23.960 1.00 90.44 283 PHE A O 1
ATOM 2235 N N . ARG A 1 284 ? 1.879 0.311 23.461 1.00 88.81 284 ARG A N 1
ATOM 2236 C CA . ARG A 1 284 ? 2.443 0.470 24.813 1.00 88.81 284 ARG A CA 1
ATOM 2237 C C . ARG A 1 284 ? 2.974 1.874 25.069 1.00 88.81 284 ARG A C 1
ATOM 2239 O O . ARG A 1 284 ? 2.981 2.296 26.219 1.00 88.81 284 ARG A O 1
ATOM 2246 N N . THR A 1 285 ? 3.399 2.575 24.022 1.00 86.44 285 THR A N 1
ATOM 2247 C CA . THR A 1 285 ? 3.926 3.945 24.108 1.00 86.44 285 THR A CA 1
ATOM 2248 C C . THR A 1 285 ? 3.215 4.872 23.121 1.00 86.44 285 THR A C 1
ATOM 2250 O O . THR A 1 285 ? 3.859 5.461 22.247 1.00 86.44 285 THR A O 1
ATOM 2253 N N . PRO A 1 286 ? 1.880 4.987 23.188 1.00 81.44 286 PRO A N 1
ATOM 2254 C CA . PRO A 1 286 ? 1.110 5.686 22.164 1.00 81.44 286 PRO A CA 1
ATOM 2255 C C . PRO A 1 286 ? 1.377 7.201 22.157 1.00 81.44 286 PRO A C 1
ATOM 2257 O O . PRO A 1 286 ? 1.139 7.851 21.156 1.00 81.44 286 PRO A O 1
ATOM 2260 N N . GLU A 1 287 ? 1.923 7.785 23.229 1.00 83.50 287 GLU A N 1
ATOM 2261 C CA . GLU A 1 287 ? 2.347 9.195 23.281 1.00 83.50 287 GLU A CA 1
ATOM 2262 C C . GLU A 1 287 ? 3.496 9.556 22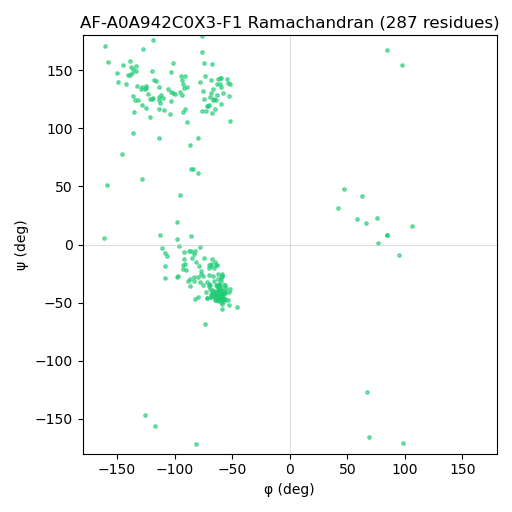.321 1.00 83.50 287 GLU A C 1
ATOM 2264 O O . GLU A 1 287 ? 3.700 10.745 22.030 1.00 83.50 287 GLU A O 1
ATOM 2269 N N . LYS A 1 288 ? 4.224 8.547 21.825 1.00 77.31 288 LYS A N 1
ATOM 2270 C CA . LYS A 1 288 ? 5.278 8.701 20.813 1.00 77.31 288 LYS A CA 1
ATOM 2271 C C . LYS A 1 288 ? 4.742 8.788 19.381 1.00 77.31 288 LYS A C 1
ATOM 2273 O O . LYS A 1 288 ? 5.488 9.209 18.501 1.00 77.31 288 LYS A O 1
ATOM 2278 N N . TYR A 1 289 ? 3.481 8.422 19.153 1.00 78.31 289 TYR A N 1
ATOM 2279 C CA . TYR A 1 289 ? 2.876 8.254 17.826 1.00 78.31 289 TYR A CA 1
ATOM 2280 C C . TYR A 1 289 ? 1.669 9.185 17.623 1.00 78.31 289 TYR A C 1
ATOM 2282 O O . TYR A 1 289 ? 1.367 9.505 16.450 1.00 78.31 289 TYR A O 1
#

Foldseek 3Di:
DPPDDVVVVVVVVVVVVVPPPPPPDDDDPQQLVFLLVLLLLVLVCPPVQVDFPVSVDVSLDDQWDWDWFDLFLQWIWIKTWDDTRFKIWIKIFIDHVRGTFKIKTKIFGALVCQVVNVVVNVVSNVVSPHDDFDDDDGMTIDMDGDVVRVVVLLVSLCVQQNHQDDDDADPVLVVLLCLLQDQPHQFAAFDWFEAPPTDDTSNLVSLVVCVVVVVLSSLSNSCSGSHLNSVLSSLLSVVVCVVVVDDDDPSSVVSSVSNLPTQGWHFYGDYNDTDIDGSVVCVVCVVRD

Secondary structure (DSSP, 8-state):
---SSHHHHHHHHHHTSTT----PPPP-HHHHHHHHHHHTTHHHH-SGGGS-HHHHHHHH-SS-EEEEEEEETTEEEEEEEEE-SSEEEEEEEEEETTEEEEEEEEEEE-TTTHHHHHHHHHHHHHHTT----EEETTEEEEEEE-HHHHHHHHHHHHHHH-PPPP----GGGHHHHHHHH-TTS---B-SS-BTTTTBPPHHHHHHHHHHHTT-HHHHHHHHTSS-HHHHHHHHHHHHHHHHTTPPPPHHHHHHHHHHHHS--EEEEEEBTEEEEEEHHHHHHSGGG-

Mean predicted aligned error: 6.02 Å

Nearest PDB structures (foldseek):
  1qak-assembly1_B  TM=6.591E-01  e=6.100E+00  Escherichia coli
  3wqy-assembly1_B  TM=1.807E-01  e=2.964E-01  Archaeoglobus fulgidus DSM 4304
  3q64-assembly1_A-2  TM=2.477E-01  e=1.922E+00  Mesorhizobium loti
  3put-assembly1_B  TM=2.250E-01  e=3.929E+00  Rhizobium etli CFN 42

Sequence (289 aa):
MKLSVYAIFAVLFWVSTAAFAQDEEPLKRDWLAQDVKALQLLARLQPVEAHTLEDLKCIWGKNTGGEERELGFGAQRVRLTQPNGYTHFYLDLFIFHGRIGFYELGVSGSRESWPRIRTGLIAAWWENGGGEYEEDDGRLVQQRTFPAVFQAYQQAVAAALGELKPVTVPAALRDSYEYLLSPLENSYVGKGGCGYGGEVPAGRKAMEALRKAGRMDLIENVLRGYNPGGRVYAALAFLEQQRRGVWLPPEVQETIRKLSALKITITTCEGCIVSQQWAKGVFRTPEKY

Radius of gyration: 24.31 Å; Cα contacts (8 Å, |Δi|>4): 448; chains: 1; bounding box: 49×83×58 Å